Protein 6NXI (pdb70)

Nearest PDB structures (foldseek):
  6nxi-assembly1_A  TM=1.003E+00  e=2.264E-65  Vibrio cholerae
  4xgv-assembly1_A  TM=9.068E-01  e=1.022E-35  Escherichia coli K-12
  5mgy-assembly4_A  TM=9.484E-01  e=3.278E-33  Stutzerimonas stutzeri ATCC 14405 = CCUG 16156
  5mgy-assembly2_B  TM=9.483E-01  e=1.624E-32  Stutzerimonas stutzeri ATCC 14405 = CCUG 16156
  4xgw-assembly2_B  TM=8.759E-01  e=3.530E-34  Escherichia coli K-12

Radius of gyration: 19.8 Å; Cα contacts (8 Å, |Δi|>4): 669; chains: 1; bounding box: 39×64×52 Å

Foldseek 3Di:
DWDKDWDKDDADNFMKIKIFTDDPPFDDPVVLVVVLVVLRVLLCLQAPCQDCNRLQNVVLQAQDQDWRAGDPLNLVLVVLQLVLCVLLVNQRFQQLVLLLLALPNHNHDYDPDHDDPVVLVVSLVQGDNVQWDDDPRTIGGVGRNRHGHSSQFSQLVSQVVSVVVCVVRVTQAMWIADPRKIFGGAADRVRHADWDWDFAQWLVRDTDTDIWRPYGKIKEKDADLHPDDDDRDSQAGSVNSGPADAFWRMKMWIDNGSSNRSSLRSSLSSSYDPSSLVSCQVPLIFMWTWGQDPRTIDIDTHPNNVVGD

B-factor: mean 31.21, std 10.49, range [17.36, 90.11]

Structure (mmCIF, N/CA/C/O back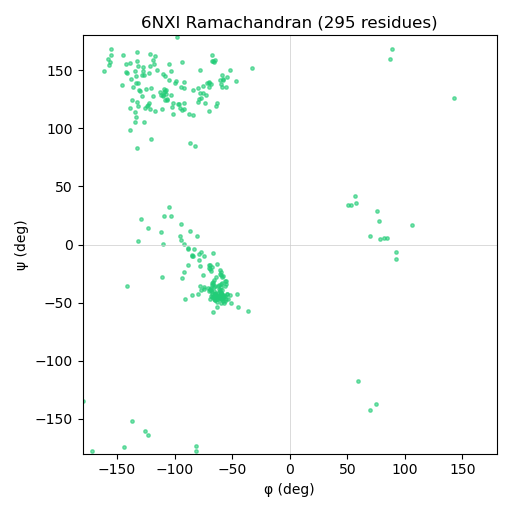bone):
data_6NXI
#
_entry.id   6NXI
#
_cell.length_a   39.121
_cell.length_b   70.957
_cell.length_c   106.813
_cell.angle_alpha   90.000
_cell.angle_beta   90.000
_cell.angle_gamma   90.000
#
_symmetry.space_group_name_H-M   'P 21 21 21'
#
loop_
_entity.id
_entity.type
_entity.pdbx_description
1 polymer 'FAD:protein FMN transferase'
2 non-polymer 'FLAVIN-ADENINE DINUCLEOTIDE'
3 non-polymer 'MAGNESIUM ION'
4 non-polymer 1,2-ETHANEDIOL
5 water water
#
loop_
_atom_site.group_PDB
_atom_site.id
_atom_site.type_symbol
_atom_site.label_atom_id
_atom_site.label_alt_id
_atom_site.label_comp_id
_atom_site.label_asym_id
_atom_site.label_entity_id
_atom_site.label_seq_id
_atom_site.pdbx_PDB_ins_code
_atom_site.Cartn_x
_atom_site.Cartn_y
_atom_site.Cartn_z
_atom_site.occupancy
_atom_site.B_iso_or_equiv
_atom_site.auth_seq_id
_atom_site.auth_comp_id
_atom_site.auth_asym_id
_atom_site.auth_atom_id
_atom_site.pdbx_PDB_model_num
ATOM 1 N N . PRO A 1 4 ? 4.830 -3.956 37.863 1.00 65.67 20 PRO A N 1
ATOM 2 C CA . PRO A 1 4 ? 4.600 -2.854 36.890 1.00 63.57 20 PRO A CA 1
ATOM 3 C C . PRO A 1 4 ? 4.062 -1.581 37.584 1.00 58.58 20 PRO A C 1
ATOM 4 O O . PRO A 1 4 ? 2.990 -1.636 38.155 1.00 57.43 20 PRO A O 1
ATOM 8 N N . ALA A 1 5 ? 4.806 -0.468 37.527 1.00 54.51 21 ALA A N 1
ATOM 9 C CA . ALA A 1 5 ? 4.600 0.738 38.383 1.00 48.12 21 ALA A CA 1
ATOM 10 C C . ALA A 1 5 ? 3.385 1.549 37.915 1.00 43.91 21 ALA A C 1
ATOM 11 O O . ALA A 1 5 ? 3.309 1.881 36.717 1.00 46.93 21 ALA A O 1
ATOM 13 N N . GLU A 1 6 ? 2.493 1.892 38.851 1.00 37.93 22 GLU A N 1
ATOM 14 C CA . GLU A 1 6 ? 1.203 2.567 38.578 1.00 36.63 22 GLU A CA 1
ATOM 15 C C . GLU A 1 6 ? 1.438 4.075 38.767 1.00 30.95 22 GLU A C 1
ATOM 16 O O . GLU A 1 6 ? 1.827 4.480 39.872 1.00 29.63 22 GLU A O 1
ATOM 22 N N . GLN A 1 7 ? 1.262 4.838 37.689 1.00 28.74 23 GLN A N 1
ATOM 23 C CA . GLN A 1 7 ? 1.303 6.319 37.734 1.00 27.95 23 GLN A CA 1
ATOM 24 C C . GLN A 1 7 ? -0.135 6.811 37.888 1.00 26.85 23 GLN A C 1
ATOM 25 O O . GLN A 1 7 ? -1.027 6.315 37.174 1.00 28.20 23 GLN A O 1
ATOM 31 N N . VAL A 1 8 ? -0.350 7.774 38.769 1.00 24.33 24 VAL A N 1
ATOM 32 C CA . VAL A 1 8 ? -1.608 8.538 38.917 1.00 25.05 24 VAL A CA 1
ATOM 33 C C . VAL A 1 8 ? -1.354 9.961 38.404 1.00 23.65 24 VAL A C 1
ATOM 34 O O . VAL A 1 8 ? -0.323 10.554 38.784 1.00 22.66 24 VAL A O 1
ATOM 38 N N . HIS A 1 9 ? -2.245 10.474 37.575 1.00 23.43 25 HIS A N 1
ATOM 39 C CA . HIS A 1 9 ? -2.262 11.852 37.062 1.00 23.26 25 HIS A CA 1
ATOM 40 C C . HIS A 1 9 ? -3.462 12.589 37.671 1.00 22.17 25 HIS A C 1
ATOM 41 O O . HIS A 1 9 ? -4.622 12.194 37.422 1.00 24.15 25 HIS A O 1
ATOM 48 N N . LEU A 1 10 ? -3.207 13.632 38.468 1.00 22.23 26 LEU A N 1
ATOM 49 C CA . LEU A 1 10 ? -4.253 14.536 38.950 1.00 21.72 26 LEU A CA 1
ATOM 50 C C . LEU A 1 10 ? -4.183 15.855 38.181 1.00 22.10 26 LEU A C 1
ATOM 51 O O . LEU A 1 10 ? -3.076 16.317 37.890 1.00 22.02 26 LEU A O 1
ATOM 56 N N . SER A 1 11 ? -5.324 16.430 37.871 1.00 21.52 27 SER A N 1
ATOM 57 C CA . SER A 1 11 ? -5.362 17.725 37.149 1.00 22.80 27 SER A CA 1
ATOM 58 C C . SER A 1 11 ? -6.497 18.550 37.720 1.00 22.70 27 SER A C 1
ATOM 59 O O . SER A 1 11 ? -7.523 17.983 38.155 1.00 22.83 27 SER A O 1
ATOM 62 N N . GLY A 1 12 ? -6.308 19.851 37.730 1.00 23.02 28 GLY A N 1
ATOM 63 C CA . GLY A 1 12 ? -7.383 20.772 38.069 1.00 23.59 28 GLY A CA 1
ATOM 64 C C . GLY A 1 12 ? -6.997 22.212 37.822 1.00 23.78 28 GLY A C 1
ATOM 65 O O . GLY A 1 12 ? -5.919 22.507 37.353 1.00 22.21 28 GLY A O 1
ATOM 66 N N . PRO A 1 13 ? -7.912 23.145 38.157 1.00 25.78 29 PRO A N 1
ATOM 67 C CA . PRO A 1 13 ? -7.723 24.556 37.884 1.00 25.52 29 PRO A CA 1
ATOM 68 C C . PRO A 1 13 ? -7.069 25.267 39.070 1.00 23.83 29 PRO A C 1
ATOM 69 O O . PRO A 1 13 ? -7.403 25.016 40.213 1.00 25.59 29 PRO A O 1
ATOM 73 N N . THR A 1 14 ? -6.159 26.170 38.750 1.00 22.91 30 THR A N 1
ATOM 74 C CA . THR A 1 14 ? -5.572 27.129 39.730 1.00 21.76 30 THR A CA 1
ATOM 75 C C . THR A 1 14 ? -4.928 28.289 38.975 1.00 21.93 30 THR A C 1
ATOM 76 O O . THR A 1 14 ? -4.326 28.062 37.935 1.00 21.60 30 THR A O 1
ATOM 80 N N . MET A 1 15 ? -4.949 29.458 39.611 1.00 23.42 31 MET A N 1
ATOM 81 C CA . MET A 1 15 ? -4.150 30.646 39.210 1.00 23.08 31 MET A CA 1
ATOM 82 C C . MET A 1 15 ? -4.372 30.997 37.736 1.00 23.92 31 MET A C 1
ATOM 83 O O . MET A 1 15 ? -3.389 31.431 37.086 1.00 24.37 31 MET A O 1
ATOM 88 N N . GLY A 1 16 ? -5.579 30.785 37.227 1.00 25.30 32 GLY A N 1
ATOM 89 C CA . GLY A 1 16 ? -5.899 31.194 35.843 1.00 27.05 32 GLY A CA 1
ATOM 90 C C . GLY A 1 16 ? -5.400 30.161 34.863 1.00 27.05 32 GLY A C 1
ATOM 91 O O . GLY A 1 16 ? -5.430 30.399 33.651 1.00 29.95 32 GLY A O 1
ATOM 92 N N . THR A 1 17 ? -4.879 29.050 35.379 1.00 25.05 33 THR A N 1
ATOM 93 C CA . THR A 1 17 ? -4.285 27.996 34.508 1.00 25.48 33 THR A CA 1
ATOM 94 C C . THR A 1 17 ? -4.754 26.632 35.042 1.00 23.42 33 THR A C 1
ATOM 95 O O . THR A 1 17 ? -5.780 26.566 35.742 1.00 25.21 33 THR A O 1
ATOM 99 N N . THR A 1 18 ? -3.932 25.620 34.812 1.00 23.42 34 THR A N 1
ATOM 100 C CA . THR A 1 18 ? -4.209 24.242 35.270 1.00 23.54 34 THR A CA 1
ATOM 101 C C . THR A 1 18 ? -2.934 23.687 35.883 1.00 22.26 34 THR A C 1
ATOM 102 O O . THR A 1 18 ? -1.780 24.084 35.545 1.00 22.23 34 THR A O 1
ATOM 106 N N . TYR A 1 19 ? -3.133 22.816 36.856 1.00 22.19 35 TYR A N 1
ATOM 107 C CA . TYR A 1 19 ? -2.041 21.998 37.401 1.00 21.73 35 TYR A CA 1
ATOM 108 C C . TYR A 1 19 ? -2.166 20.558 36.886 1.00 21.12 35 TYR A C 1
ATOM 109 O O . TYR A 1 19 ? -3.255 20.069 36.525 1.00 21.17 35 TYR A O 1
ATOM 118 N N . ASN A 1 20 ? -1.023 19.908 36.871 1.00 20.60 36 ASN A N 1
ATOM 119 C CA . ASN A 1 20 ? -0.871 18.492 36.491 1.00 20.83 36 ASN A CA 1
ATOM 120 C C . ASN A 1 20 ? 0.108 17.882 37.471 1.00 21.14 36 ASN A C 1
ATOM 121 O O . ASN A 1 20 ? 1.239 18.324 37.549 1.00 21.63 36 ASN A O 1
ATOM 126 N N . ILE A 1 21 ? -0.355 16.917 38.236 1.00 21.11 37 ILE A N 1
ATOM 127 C CA . ILE A 1 21 ? 0.505 16.236 39.217 1.00 22.68 37 ILE A CA 1
ATOM 128 C C . ILE A 1 21 ? 0.543 14.769 38.798 1.00 21.17 37 ILE A C 1
ATOM 129 O O . ILE A 1 21 ? -0.526 14.181 38.611 1.00 22.60 37 ILE A O 1
ATOM 134 N N . LYS A 1 22 ? 1.720 14.208 38.661 1.00 22.04 38 LYS A N 1
ATOM 135 C CA . LYS A 1 22 ? 1.903 12.767 38.391 1.00 21.94 38 LYS A CA 1
ATOM 136 C C . LYS A 1 22 ? 2.721 12.176 39.522 1.00 22.10 38 LYS A C 1
ATOM 137 O O . LYS A 1 22 ? 3.715 12.789 39.949 1.00 21.12 38 LYS A O 1
ATOM 143 N N . TYR A 1 23 ? 2.295 11.034 40.029 1.00 20.88 39 TYR A N 1
ATOM 144 C CA . TYR A 1 23 ? 3.084 10.385 41.097 1.00 21.45 39 TYR A CA 1
ATOM 145 C C . TYR A 1 23 ? 2.981 8.881 40.904 1.00 22.69 39 TYR A C 1
ATOM 146 O O . TYR A 1 23 ? 2.059 8.372 40.240 1.00 23.09 39 TYR A O 1
ATOM 155 N N . ILE A 1 24 ? 3.905 8.179 41.558 1.00 23.08 40 ILE A N 1
ATOM 156 C CA . ILE A 1 24 ? 3.970 6.708 41.463 1.00 24.18 40 ILE A CA 1
ATOM 157 C C . ILE A 1 24 ? 3.349 6.130 42.730 1.00 25.23 40 ILE A C 1
ATOM 158 O O . ILE A 1 24 ? 3.793 6.463 43.811 1.00 24.36 40 ILE A O 1
ATOM 163 N N . GLN A 1 25 ? 2.322 5.313 42.552 1.00 26.03 41 GLN A N 1
ATOM 164 C CA . GLN A 1 25 ? 1.617 4.634 43.668 1.00 28.36 41 GLN A CA 1
ATOM 165 C C . GLN A 1 25 ? 2.658 3.787 44.387 1.00 28.93 41 GLN A C 1
ATOM 166 O O . GLN A 1 25 ? 3.504 3.135 43.723 1.00 29.53 41 GLN A O 1
ATOM 172 N N . GLN A 1 26 ? 2.605 3.792 45.709 1.00 30.72 42 GLN A N 1
ATOM 173 C CA . GLN A 1 26 ? 3.471 2.963 46.583 1.00 34.66 42 GLN A CA 1
ATOM 174 C C . GLN A 1 26 ? 2.590 2.430 47.696 1.00 34.96 42 GLN A C 1
ATOM 175 O O . GLN A 1 26 ? 1.525 2.966 47.978 1.00 33.49 42 GLN A O 1
ATOM 181 N N . PRO A 1 27 ? 2.950 1.298 48.334 1.00 35.83 43 PRO A N 1
ATOM 182 C CA . PRO A 1 27 ? 2.128 0.809 49.428 1.00 36.34 43 PRO A CA 1
ATOM 183 C C . PRO A 1 27 ? 1.996 1.843 50.554 1.00 34.86 43 PRO A C 1
ATOM 184 O O . PRO A 1 27 ? 2.933 2.560 50.851 1.00 34.77 43 PRO A O 1
ATOM 188 N N . GLY A 1 28 ? 0.802 1.918 51.131 1.00 38.43 44 GLY A N 1
ATOM 189 C CA . GLY A 1 28 ? 0.552 2.651 52.391 1.00 38.32 44 GLY A CA 1
ATOM 190 C C . GLY A 1 28 ? 0.290 4.138 52.203 1.00 38.59 44 GLY A C 1
ATOM 191 O O . GLY A 1 28 ? 0.207 4.859 53.204 1.00 40.34 44 GLY A O 1
ATOM 192 N N . ILE A 1 29 ? 0.188 4.639 50.981 1.00 35.75 45 ILE A N 1
ATOM 193 C CA . ILE A 1 29 ? -0.099 6.094 50.809 1.00 34.72 45 ILE A CA 1
ATOM 194 C C . ILE A 1 29 ? -1.605 6.319 50.663 1.00 32.68 45 ILE A C 1
ATOM 195 O O . ILE A 1 29 ? -2.336 5.390 50.281 1.00 34.87 45 ILE A O 1
ATOM 200 N N . ALA A 1 30 ? -2.048 7.536 50.967 1.00 31.57 46 ALA A N 1
ATOM 201 C CA . ALA A 1 30 ? -3.432 7.990 50.773 1.00 31.05 46 ALA A CA 1
ATOM 202 C C . ALA A 1 30 ? -3.887 7.703 49.333 1.00 31.31 46 ALA A C 1
ATOM 203 O O . ALA A 1 30 ? -3.056 7.750 48.379 1.00 29.63 46 ALA A O 1
ATOM 205 N N . ASP A 1 31 ? -5.180 7.471 49.196 1.00 31.86 47 ASP A N 1
ATOM 206 C CA . ASP A 1 31 ? -5.873 7.357 47.895 1.00 33.54 47 ASP A CA 1
ATOM 207 C C . ASP A 1 31 ? -5.792 8.716 47.182 1.00 29.80 47 ASP A C 1
ATOM 208 O O . ASP A 1 31 ? -5.672 9.773 47.851 1.00 26.83 47 ASP A O 1
ATOM 213 N N . SER A 1 32 ? -5.957 8.697 45.867 1.00 28.00 48 SER A N 1
ATOM 214 C CA . SER A 1 32 ? -5.836 9.895 44.984 1.00 28.08 48 SER A CA 1
ATOM 215 C C . SER A 1 32 ? -6.878 10.953 45.366 1.00 27.92 48 SER A C 1
ATOM 216 O O . SER A 1 32 ? -6.559 12.163 45.321 1.00 26.65 48 SER A O 1
ATOM 219 N N . LYS A 1 33 ? -8.084 10.552 45.789 1.00 27.92 49 LYS A N 1
ATOM 220 C CA . LYS A 1 33 ? -9.119 11.543 46.145 1.00 28.36 49 LYS A CA 1
ATOM 221 C C . LYS A 1 33 ? -8.647 12.336 47.354 1.00 26.36 49 LYS A C 1
ATOM 222 O O . LYS A 1 33 ? -8.828 13.535 47.366 1.00 26.65 49 LYS A O 1
ATOM 228 N N . THR A 1 34 ? -8.157 11.659 48.378 1.00 25.75 50 THR A N 1
ATOM 229 C CA . THR A 1 34 ? -7.658 12.313 49.612 1.00 25.30 50 THR A CA 1
ATOM 230 C C . THR A 1 34 ? -6.570 13.327 49.226 1.00 24.91 50 THR A C 1
ATOM 231 O O . THR A 1 34 ? -6.588 14.465 49.698 1.00 24.81 50 THR A O 1
ATOM 235 N N . LEU A 1 35 ? -5.621 12.888 48.408 1.00 24.31 51 LEU A N 1
ATOM 236 C CA . LEU A 1 35 ? -4.494 13.761 48.008 1.00 22.31 51 LEU A CA 1
ATOM 237 C C . LEU A 1 35 ? -5.020 14.953 47.229 1.00 22.58 51 LEU A C 1
ATOM 238 O O . LEU A 1 35 ? -4.522 16.078 47.465 1.00 23.12 51 LEU A O 1
ATOM 243 N N . GLN A 1 36 ? -5.903 14.758 46.248 1.00 23.36 52 GLN A N 1
ATOM 244 C CA . GLN A 1 36 ? -6.339 15.894 45.410 1.00 22.72 52 GLN A CA 1
ATOM 245 C C . GLN A 1 36 ? -7.109 16.903 46.250 1.00 22.38 52 GLN A C 1
ATOM 246 O O . GLN A 1 36 ? -7.016 18.104 46.028 1.00 22.69 52 GLN A O 1
ATOM 252 N N . THR A 1 37 ? -7.865 16.393 47.212 1.00 23.49 53 THR A N 1
ATOM 253 C CA . THR A 1 37 ? -8.658 17.287 48.082 1.00 23.83 53 THR A CA 1
ATOM 254 C C . THR A 1 37 ? -7.717 18.241 48.830 1.00 22.88 53 THR A C 1
ATOM 255 O O . THR A 1 37 ? -8.007 19.452 48.906 1.00 24.63 53 THR A O 1
ATOM 259 N N . GLU A 1 38 ? -6.616 17.750 49.365 1.00 22.58 54 GLU A N 1
ATOM 260 C CA . GLU A 1 38 ? -5.689 18.618 50.122 1.00 22.96 54 GLU A CA 1
ATOM 261 C C . GLU A 1 38 ? -4.906 19.495 49.150 1.00 22.25 54 GLU A C 1
ATOM 262 O O . GLU A 1 38 ? -4.656 20.646 49.445 1.00 21.98 54 GLU A O 1
ATOM 268 N N . ILE A 1 39 ? -4.521 18.941 48.004 1.00 20.49 55 ILE A N 1
ATOM 269 C CA . ILE A 1 39 ? -3.794 19.753 47.000 1.00 21.33 55 ILE A CA 1
ATOM 270 C C . ILE A 1 39 ? -4.672 20.933 46.600 1.00 22.32 55 ILE A C 1
ATOM 271 O O . ILE A 1 39 ? -4.185 22.059 46.534 1.00 21.85 55 ILE A O 1
ATOM 276 N N . ASP A 1 40 ? -5.945 20.702 46.312 1.00 22.86 56 ASP A N 1
ATOM 277 C CA . ASP A 1 40 ? -6.868 21.809 45.966 1.00 23.16 56 ASP A CA 1
ATOM 278 C C . ASP A 1 40 ? -6.940 22.818 47.123 1.00 22.06 56 ASP A C 1
ATOM 279 O O . ASP A 1 40 ? -6.964 24.009 46.853 1.00 22.78 56 ASP A O 1
ATOM 284 N N . ARG A 1 41 ? -7.011 22.376 48.371 1.00 23.11 57 ARG A N 1
ATOM 285 C CA A ARG A 1 41 ? -7.088 23.310 49.531 0.60 24.06 57 ARG A CA 1
ATOM 286 C CA B ARG A 1 41 ? -7.082 23.310 49.528 0.40 22.26 57 ARG A CA 1
ATOM 287 C C . ARG A 1 41 ? -5.810 24.161 49.608 1.00 23.50 57 ARG A C 1
ATOM 288 O O . ARG A 1 41 ? -5.899 25.427 49.903 1.00 23.18 57 ARG A O 1
ATOM 303 N N . LEU A 1 42 ? -4.642 23.531 49.410 1.00 22.11 58 LEU A N 1
ATOM 304 C CA . LEU A 1 42 ? -3.342 24.237 49.534 1.00 21.37 58 LEU A CA 1
ATOM 305 C C . LEU A 1 42 ? -3.300 25.281 48.421 1.00 20.41 58 LEU A C 1
ATOM 306 O O . LEU A 1 42 ? -2.818 26.359 48.679 1.00 20.22 58 LEU A O 1
ATOM 311 N N . LEU A 1 43 ? -3.688 24.909 47.210 1.00 21.36 59 LEU A N 1
ATOM 312 C CA . LEU A 1 43 ? -3.573 25.872 46.086 1.00 20.57 59 LEU A CA 1
ATOM 313 C C . LEU A 1 43 ? -4.606 27.008 46.227 1.00 21.82 59 LEU A C 1
ATOM 314 O O . LEU A 1 43 ? -4.285 28.165 45.863 1.00 21.32 59 LEU A O 1
ATOM 319 N N . GLU A 1 44 ? -5.809 26.710 46.695 1.00 21.75 60 GLU A N 1
ATOM 320 C CA . GLU A 1 44 ? -6.819 27.750 46.996 1.00 22.80 60 GLU A CA 1
ATOM 321 C C . GLU A 1 44 ? -6.259 28.702 48.041 1.00 23.19 60 GLU A C 1
ATOM 322 O O . GLU A 1 44 ? -6.425 29.877 47.870 1.00 23.53 60 GLU A O 1
ATOM 328 N N . GLU A 1 45 ? -5.573 28.192 49.066 1.00 22.81 61 GLU A N 1
ATOM 329 C CA . GLU A 1 45 ? -4.898 29.074 50.052 1.00 22.71 61 GLU A CA 1
ATOM 330 C C . GLU A 1 45 ? -3.873 29.985 49.354 1.00 22.02 61 GLU A C 1
ATOM 331 O O . GLU A 1 45 ? -3.754 31.137 49.709 1.00 20.76 61 GLU A O 1
ATOM 337 N N . VAL A 1 46 ? -3.046 29.443 48.455 1.00 20.05 62 VAL A N 1
ATOM 338 C CA . VAL A 1 46 ? -2.045 30.307 47.777 1.00 20.15 62 VAL A CA 1
ATOM 339 C C . VAL A 1 46 ? -2.796 31.438 47.071 1.00 20.42 62 VAL A C 1
ATOM 340 O O . VAL A 1 46 ? -2.302 32.586 47.056 1.00 20.62 62 VAL A O 1
ATOM 344 N N . ASN A 1 47 ? -3.891 31.088 46.414 1.00 21.12 63 ASN A N 1
ATOM 345 C CA . ASN A 1 47 ? -4.697 32.095 45.668 1.00 20.82 63 ASN A CA 1
ATOM 346 C C . ASN A 1 47 ? -5.310 33.112 46.645 1.00 22.25 63 ASN A C 1
ATOM 347 O O . ASN A 1 47 ? -5.257 34.325 46.397 1.00 22.81 63 ASN A O 1
ATOM 352 N N . ASP A 1 48 ? -5.827 32.644 47.767 1.00 21.85 64 ASP A N 1
ATOM 353 C CA . ASP A 1 48 ? -6.411 33.550 48.791 1.00 22.87 64 ASP A CA 1
ATOM 354 C C . ASP A 1 48 ? -5.351 34.407 49.481 1.00 23.16 64 ASP A C 1
ATOM 355 O O . ASP A 1 48 ? -5.733 35.428 50.099 1.00 23.86 64 ASP A O 1
ATOM 360 N N . GLN A 1 49 ? -4.090 33.992 49.481 1.00 22.75 65 GLN A N 1
ATOM 361 C CA . GLN A 1 49 ? -2.987 34.799 50.032 1.00 22.28 65 GLN A CA 1
ATOM 362 C C . GLN A 1 49 ? -2.485 35.774 48.960 1.00 22.68 65 GLN A C 1
ATOM 363 O O . GLN A 1 49 ? -2.134 36.898 49.292 1.00 23.02 65 GLN A O 1
ATOM 369 N N . MET A 1 50 ? -2.329 35.308 47.721 1.00 23.27 66 MET A N 1
ATOM 370 C CA . MET A 1 50 ? -1.400 35.984 46.795 1.00 24.00 66 MET A CA 1
ATOM 371 C C . MET A 1 50 ? -1.981 36.278 45.405 1.00 23.79 66 MET A C 1
ATOM 372 O O . MET A 1 50 ? -1.185 36.801 44.578 1.00 23.87 66 MET A O 1
ATOM 377 N N . SER A 1 51 ? -3.255 35.987 45.135 1.00 22.70 67 SER A N 1
ATOM 378 C CA . SER A 1 51 ? -3.890 36.333 43.832 1.00 23.18 67 SER A CA 1
ATOM 379 C C . SER A 1 51 ? -4.164 37.839 43.729 1.00 23.92 67 SER A C 1
ATOM 380 O O . SER A 1 51 ? -4.940 38.351 44.528 1.00 25.11 67 SER A O 1
ATOM 383 N N . THR A 1 52 ? -3.621 38.512 42.720 1.00 23.07 68 THR A N 1
ATOM 384 C CA . THR A 1 52 ? -4.034 39.914 42.441 1.00 23.84 68 THR A CA 1
ATOM 385 C C . THR A 1 52 ? -5.474 40.003 41.946 1.00 23.75 68 THR A C 1
ATOM 386 O O . THR A 1 52 ? -6.005 41.147 41.964 1.00 24.96 68 THR A O 1
ATOM 390 N N . TYR A 1 53 ? -6.066 38.911 41.438 1.00 23.86 69 TYR A N 1
ATOM 391 C CA . TYR A 1 53 ? -7.388 38.879 40.756 1.00 24.72 69 TYR A CA 1
ATOM 392 C C . TYR A 1 53 ? -8.515 38.668 41.774 1.00 26.62 69 TYR A C 1
ATOM 393 O O . TYR A 1 53 ? -9.669 38.840 41.412 1.00 28.88 69 TYR A O 1
ATOM 402 N N . ARG A 1 54 ? -8.201 38.196 42.983 1.00 25.91 70 ARG A N 1
ATOM 403 C CA . ARG A 1 54 ? -9.179 38.086 44.093 1.00 26.97 70 ARG A CA 1
ATOM 404 C C . ARG A 1 54 ? -9.111 39.342 44.951 1.00 28.04 70 ARG A C 1
ATOM 405 O O . ARG A 1 54 ? -8.067 39.629 45.526 1.00 26.35 70 ARG A O 1
ATOM 413 N N . LYS A 1 55 ? -10.210 40.078 44.970 1.00 31.13 71 LYS A N 1
ATOM 414 C CA A LYS A 1 55 ? -10.306 41.421 45.594 0.60 33.71 71 LYS A CA 1
ATOM 415 C CA B LYS A 1 55 ? -10.289 41.424 45.591 0.40 32.54 71 LYS A CA 1
ATOM 416 C C . LYS A 1 55 ? -10.060 41.323 47.105 1.00 31.95 71 LYS A C 1
ATOM 417 O O . LYS A 1 55 ? -9.653 42.325 47.686 1.00 32.25 71 LYS A O 1
ATOM 428 N N . ASP A 1 56 ? -10.281 40.155 47.711 1.00 31.54 72 ASP A N 1
ATOM 429 C CA A ASP A 1 56 ? -10.156 39.988 49.184 0.60 32.51 72 ASP A CA 1
ATOM 430 C CA B ASP A 1 56 ? -10.159 39.976 49.186 0.40 31.39 72 ASP A CA 1
ATOM 431 C C . ASP A 1 56 ? -8.949 39.102 49.535 1.00 30.29 72 ASP A C 1
ATOM 432 O O . ASP A 1 56 ? -8.866 38.622 50.701 1.00 29.13 72 ASP A O 1
ATOM 441 N N . SER A 1 57 ? -8.034 38.855 48.590 1.00 27.71 73 SER A N 1
ATOM 442 C CA . SER A 1 57 ? -6.799 38.108 48.938 1.00 25.84 73 SER A CA 1
ATOM 443 C C . SER A 1 57 ? -5.958 38.979 49.876 1.00 26.18 73 SER A C 1
ATOM 444 O O . SER A 1 57 ? -6.167 40.197 49.906 1.00 25.75 73 SER A O 1
ATOM 447 N N . GLU A 1 58 ? -5.071 38.382 50.662 1.00 26.60 74 GLU A N 1
ATOM 448 C CA A GLU A 1 58 ? -4.156 39.153 51.549 0.60 26.72 74 GLU A CA 1
ATOM 449 C CA B GLU A 1 58 ? -4.165 39.152 51.561 0.40 26.42 74 GLU A CA 1
ATOM 450 C C . GLU A 1 58 ? -3.383 40.159 50.708 1.00 26.14 74 GLU A C 1
ATOM 451 O O . GLU A 1 58 ? -3.237 41.305 51.114 1.00 26.30 74 GLU A O 1
ATOM 462 N N . LEU A 1 59 ? -2.924 39.733 49.542 1.00 24.40 75 LEU A N 1
ATOM 463 C CA . LEU A 1 59 ? -2.111 40.648 48.722 1.00 23.48 75 LEU A CA 1
ATOM 464 C C . LEU A 1 59 ? -2.989 41.770 48.185 1.00 24.92 75 LEU A C 1
ATOM 465 O O . LEU A 1 59 ? -2.497 42.907 48.139 1.00 25.29 75 LEU A O 1
ATOM 470 N N . SER A 1 60 ? -4.226 41.492 47.786 1.00 23.78 76 SER A N 1
ATOM 471 C CA . SER A 1 60 ? -5.078 42.586 47.230 1.00 24.32 76 SER A CA 1
ATOM 472 C C . SER A 1 60 ? -5.433 43.531 48.371 1.00 25.74 76 SER A C 1
ATOM 473 O O . SER A 1 60 ? -5.416 44.741 48.167 1.00 26.86 76 SER A O 1
ATOM 476 N N . ARG A 1 61 ? -5.691 42.982 49.552 1.00 27.68 77 ARG A N 1
ATOM 477 C CA . ARG A 1 61 ? -5.974 43.877 50.706 1.00 29.22 77 ARG A CA 1
ATOM 478 C C . ARG A 1 61 ? -4.745 44.749 50.988 1.00 29.95 77 ARG A C 1
ATOM 479 O O . ARG A 1 61 ? -4.955 45.941 51.377 1.00 29.21 77 ARG A O 1
ATOM 487 N N . PHE A 1 62 ? -3.519 44.254 50.825 1.00 27.00 78 PHE A N 1
ATOM 488 C CA . PHE A 1 62 ? -2.309 45.103 50.962 1.00 27.71 78 PHE A CA 1
ATOM 489 C C . PHE A 1 62 ? -2.303 46.176 49.866 1.00 27.97 78 PHE A C 1
ATOM 490 O O . PHE A 1 62 ? -1.958 47.326 50.145 1.00 29.45 78 PHE A O 1
ATOM 498 N N . ASN A 1 63 ? -2.612 45.787 48.634 1.00 25.74 79 ASN A N 1
ATOM 499 C CA . ASN A 1 63 ? -2.668 46.749 47.503 1.00 26.46 79 ASN A CA 1
ATOM 500 C C . ASN A 1 63 ? -3.723 47.808 47.823 1.00 28.84 79 ASN A C 1
ATOM 501 O O . ASN A 1 63 ? -3.484 48.974 47.432 1.00 29.61 79 ASN A O 1
ATOM 506 N N . GLN A 1 64 ? -4.829 47.444 48.474 1.00 30.18 80 GLN A N 1
ATOM 507 C CA . GLN A 1 64 ? -5.927 48.398 48.819 1.00 31.82 80 GLN A CA 1
ATOM 508 C C . GLN A 1 64 ? -5.555 49.254 50.029 1.00 34.29 80 GLN A C 1
ATOM 509 O O . GLN A 1 64 ? -6.163 50.340 50.190 1.00 34.67 80 GLN A O 1
ATOM 515 N N . HIS A 1 65 ? -4.571 48.834 50.813 1.00 34.93 81 HIS A N 1
ATOM 516 C CA . HIS A 1 65 ? -4.112 49.544 52.044 1.00 36.40 81 HIS A CA 1
ATOM 517 C C . HIS A 1 65 ? -3.398 50.855 51.658 1.00 38.01 81 HIS A C 1
ATOM 518 O O . HIS A 1 65 ? -2.585 50.822 50.744 1.00 35.66 81 HIS A O 1
ATOM 525 N N . THR A 1 66 ? -3.656 51.994 52.328 1.00 38.79 82 THR A N 1
ATOM 526 C CA . THR A 1 66 ? -3.099 53.313 51.885 1.00 40.98 82 THR A CA 1
ATOM 527 C C . THR A 1 66 ? -2.036 53.869 52.853 1.00 43.28 82 THR A C 1
ATOM 528 O O . THR A 1 66 ? -1.066 54.491 52.350 1.00 43.64 82 THR A O 1
ATOM 532 N N . SER A 1 67 ? -2.123 53.523 54.156 1.00 43.87 83 SER A N 1
ATOM 533 C CA A SER A 1 67 ? -1.177 53.895 55.244 0.60 44.69 83 SER A CA 1
ATOM 534 C CA B SER A 1 67 ? -1.166 53.970 55.199 0.40 44.70 83 SER A CA 1
ATOM 535 C C . SER A 1 67 ? 0.246 53.399 54.973 1.00 43.49 83 SER A C 1
ATOM 536 O O . SER A 1 67 ? 0.392 52.281 54.357 1.00 44.00 83 SER A O 1
ATOM 541 N N . SER A 1 68 ? 1.218 54.173 55.478 1.00 44.02 84 SER A N 1
ATOM 542 C CA A SER A 1 68 ? 2.618 53.808 55.815 0.60 45.21 84 SER A CA 1
ATOM 543 C CA B SER A 1 68 ? 2.609 53.729 55.733 0.40 43.37 84 SER A CA 1
ATOM 544 C C . SER A 1 68 ? 2.628 52.704 56.880 1.00 43.64 84 SER A C 1
ATOM 545 O O . SER A 1 68 ? 3.688 52.128 57.094 1.00 45.18 84 SER A O 1
ATOM 550 N N . GLU A 1 69 ? 1.497 52.491 57.583 1.00 44.60 85 GLU A N 1
ATOM 551 C CA . GLU A 1 69 ? 1.436 51.603 58.784 1.00 44.73 85 GLU A CA 1
ATOM 552 C C . GLU A 1 69 ? 1.588 50.146 58.381 1.00 42.74 85 GLU A C 1
ATOM 553 O O . GLU A 1 69 ? 1.075 49.700 57.343 1.00 39.00 85 GLU A O 1
ATOM 559 N N . PRO A 1 70 ? 2.346 49.351 59.177 1.00 41.51 86 PRO A N 1
ATOM 560 C CA . PRO A 1 70 ? 2.637 47.964 58.793 1.00 39.36 86 PRO A CA 1
ATOM 561 C C . PRO A 1 70 ? 1.348 47.142 58.653 1.00 37.89 86 PRO A C 1
ATOM 562 O O . PRO A 1 70 ? 0.369 47.364 59.354 1.00 37.97 86 PRO A O 1
ATOM 566 N N . PHE A 1 71 ? 1.336 46.269 57.642 1.00 33.89 87 PHE A N 1
ATOM 567 C CA . PHE A 1 71 ? 0.172 45.431 57.307 1.00 33.39 87 PHE A CA 1
ATOM 568 C C . PHE A 1 71 ? 0.574 43.959 57.488 1.00 32.72 87 PHE A C 1
ATOM 569 O O . PHE A 1 71 ? 1.454 43.421 56.768 1.00 31.16 87 PHE A O 1
ATOM 577 N N . ALA A 1 72 ? -0.048 43.282 58.449 1.00 32.89 88 ALA A N 1
ATOM 578 C CA . ALA A 1 72 ? 0.327 41.901 58.786 1.00 32.18 88 ALA A CA 1
ATOM 579 C C . ALA A 1 72 ? -0.132 40.954 57.676 1.00 31.33 88 ALA A C 1
ATOM 580 O O . ALA A 1 72 ? -1.225 41.134 57.112 1.00 32.04 88 ALA A O 1
ATOM 582 N N . VAL A 1 73 ? 0.739 40.006 57.358 1.00 30.45 89 VAL A N 1
ATOM 583 C CA . VAL A 1 73 ? 0.492 38.961 56.342 1.00 29.11 89 VAL A CA 1
ATOM 584 C C . VAL A 1 73 ? 0.878 37.594 56.911 1.00 29.89 89 VAL A C 1
ATOM 585 O O . VAL A 1 73 ? 1.575 37.465 57.960 1.00 29.89 89 VAL A O 1
ATOM 589 N N . SER A 1 74 ? 0.428 36.573 56.199 1.00 29.90 90 SER A N 1
ATOM 590 C CA . SER A 1 74 ? 0.693 35.166 56.533 1.00 28.28 90 SER A CA 1
ATOM 591 C C . SER A 1 74 ? 2.185 34.864 56.381 1.00 26.75 90 SER A C 1
ATOM 592 O O . SER A 1 74 ? 2.891 35.552 55.597 1.00 24.32 90 SER A O 1
ATOM 595 N N . THR A 1 75 ? 2.639 33.824 57.076 1.00 26.11 91 THR A N 1
ATOM 596 C CA . THR A 1 75 ? 4.008 33.297 56.920 1.00 27.38 91 THR A CA 1
ATOM 597 C C . THR A 1 75 ? 4.284 33.042 55.444 1.00 25.45 91 THR A C 1
ATOM 598 O O . THR A 1 75 ? 5.394 33.383 54.968 1.00 27.38 91 THR A O 1
ATOM 602 N N . GLN A 1 76 ? 3.335 32.453 54.717 1.00 24.98 92 GLN A N 1
ATOM 603 C CA . GLN A 1 76 ? 3.598 32.077 53.293 1.00 23.29 92 GLN A CA 1
ATOM 604 C C . GLN A 1 76 ? 3.796 33.335 52.446 1.00 22.64 92 GLN A C 1
ATOM 605 O O . GLN A 1 76 ? 4.771 33.446 51.704 1.00 23.19 92 GLN A O 1
ATOM 611 N N . THR A 1 77 ? 2.930 34.322 52.588 1.00 22.88 93 THR A N 1
ATOM 612 C CA . THR A 1 77 ? 3.080 35.578 51.808 1.00 23.05 93 THR A CA 1
ATOM 613 C C . THR A 1 77 ? 4.421 36.216 52.180 1.00 23.65 93 THR A C 1
ATOM 614 O O . THR A 1 77 ? 5.113 36.766 51.296 1.00 23.55 93 THR A O 1
ATOM 618 N N . LEU A 1 78 ? 4.732 36.287 53.488 1.00 23.59 94 LEU A N 1
ATOM 619 C CA . LEU A 1 78 ? 6.012 36.876 53.926 1.00 25.73 94 LEU A CA 1
ATOM 620 C C . LEU A 1 78 ? 7.179 36.157 53.225 1.00 23.47 94 LEU A C 1
ATOM 621 O O . LEU A 1 78 ? 8.047 36.848 52.700 1.00 24.45 94 LEU A O 1
ATOM 626 N N . THR A 1 79 ? 7.182 34.821 53.193 1.00 24.71 95 THR A N 1
ATOM 627 C CA . THR A 1 79 ? 8.267 34.024 52.591 1.00 23.93 95 THR A CA 1
ATOM 628 C C . THR A 1 79 ? 8.403 34.429 51.118 1.00 23.41 95 THR A C 1
ATOM 629 O O . THR A 1 79 ? 9.542 34.602 50.657 1.00 23.63 95 THR A O 1
ATOM 633 N N . VAL A 1 80 ? 7.284 34.539 50.396 1.00 22.65 96 VAL A N 1
ATOM 634 C CA . VAL A 1 80 ? 7.326 34.843 48.945 1.00 22.35 96 VAL A CA 1
ATOM 635 C C . VAL A 1 80 ? 7.771 36.279 48.710 1.00 21.39 96 VAL A C 1
ATOM 636 O O . VAL A 1 80 ? 8.642 36.522 47.875 1.00 21.72 96 VAL A O 1
ATOM 640 N N . VAL A 1 81 ? 7.308 37.219 49.526 1.00 22.65 97 VAL A N 1
ATOM 641 C CA . VAL A 1 81 ? 7.748 38.626 49.327 1.00 22.69 97 VAL A CA 1
ATOM 642 C C . VAL A 1 81 ? 9.236 38.769 49.673 1.00 22.38 97 VAL A C 1
ATOM 643 O O . VAL A 1 81 ? 9.965 39.454 48.956 1.00 23.23 97 VAL A O 1
ATOM 647 N N . LYS A 1 82 ? 9.708 38.094 50.718 1.00 23.19 98 LYS A N 1
ATOM 648 C CA . LYS A 1 82 ? 11.139 38.147 51.076 1.00 25.71 98 LYS A CA 1
ATOM 649 C C . LYS A 1 82 ? 12.002 37.630 49.918 1.00 22.95 98 LYS A C 1
ATOM 650 O O . LYS A 1 82 ? 13.050 38.247 49.637 1.00 23.79 98 LYS A O 1
ATOM 656 N N . GLU A 1 83 ? 11.556 36.554 49.298 1.00 22.13 99 GLU A N 1
ATOM 657 C CA . GLU A 1 83 ? 12.286 35.931 48.169 1.00 22.25 99 GLU A CA 1
ATOM 658 C C . GLU A 1 83 ? 12.225 36.920 47.005 1.00 21.21 99 GLU A C 1
ATOM 659 O O . GLU A 1 83 ? 13.231 37.141 46.377 1.00 22.57 99 GLU A O 1
ATOM 665 N N . ALA A 1 84 ? 11.107 37.563 46.783 1.00 22.64 100 ALA A N 1
ATOM 666 C CA . ALA A 1 84 ? 10.998 38.550 45.692 1.00 21.29 100 ALA A CA 1
ATOM 667 C C . ALA A 1 84 ? 12.012 39.698 45.874 1.00 22.28 100 ALA A C 1
ATOM 668 O O . ALA A 1 84 ? 12.603 40.221 44.856 1.00 22.36 100 ALA A O 1
ATOM 670 N N . ILE A 1 85 ? 12.130 40.171 47.107 1.00 23.77 101 ILE A N 1
ATOM 671 C CA . ILE A 1 85 ? 13.096 41.248 47.435 1.00 24.59 101 ILE A CA 1
ATOM 672 C C . ILE A 1 85 ? 14.524 40.738 47.251 1.00 23.77 101 ILE A C 1
ATOM 673 O O . ILE A 1 85 ? 15.323 41.467 46.641 1.00 25.45 101 ILE A O 1
ATOM 678 N N . ARG A 1 86 ? 14.821 39.523 47.725 1.00 24.47 102 ARG A N 1
ATOM 679 C CA . ARG A 1 86 ? 16.177 38.965 47.581 1.00 25.02 102 ARG A CA 1
ATOM 680 C C . ARG A 1 86 ? 16.529 38.874 46.099 1.00 24.99 102 ARG A C 1
ATOM 681 O O . ARG A 1 86 ? 17.676 39.221 45.720 1.00 26.91 102 ARG A O 1
ATOM 689 N N . LEU A 1 87 ? 15.580 38.410 45.279 1.00 25.48 103 LEU A N 1
ATOM 690 C CA . LEU A 1 87 ? 15.876 38.200 43.856 1.00 23.66 103 LEU A CA 1
ATOM 691 C C . LEU A 1 87 ? 15.914 39.540 43.128 1.00 22.99 103 LEU A C 1
ATOM 692 O O . LEU A 1 87 ? 16.624 39.664 42.122 1.00 22.98 103 LEU A O 1
ATOM 697 N N . ASN A 1 88 ? 15.207 40.526 43.636 1.00 24.23 104 ASN A N 1
ATOM 698 C CA . ASN A 1 88 ? 15.369 41.903 43.129 1.00 25.14 104 ASN A CA 1
ATOM 699 C C . ASN A 1 88 ? 16.852 42.308 43.272 1.00 25.28 104 ASN A C 1
ATOM 700 O O . ASN A 1 88 ? 17.420 42.814 42.295 1.00 24.85 104 ASN A O 1
ATOM 705 N N . GLY A 1 89 ? 17.477 42.131 44.444 1.00 27.12 105 GLY A N 1
ATOM 706 C CA . GLY A 1 89 ? 18.903 42.482 44.598 1.00 28.02 105 GLY A CA 1
ATOM 707 C C . GLY A 1 89 ? 19.778 41.686 43.644 1.00 28.56 105 GLY A C 1
ATOM 708 O O . GLY A 1 89 ? 20.629 42.268 42.980 1.00 28.74 105 GLY A O 1
ATOM 709 N N . LEU A 1 90 ? 19.536 40.372 43.547 1.00 28.15 106 LEU A N 1
ATOM 710 C CA . LEU A 1 90 ? 20.425 39.479 42.787 1.00 29.43 106 LEU A CA 1
ATOM 711 C C . LEU A 1 90 ? 20.331 39.848 41.308 1.00 28.12 106 LEU A C 1
ATOM 712 O O . LEU A 1 90 ? 21.348 39.789 40.661 1.00 28.75 106 LEU A O 1
ATOM 717 N N . THR A 1 91 ? 19.156 40.271 40.824 1.00 27.30 107 THR A N 1
ATOM 718 C CA . THR A 1 91 ? 18.950 40.595 39.408 1.00 27.15 107 THR A CA 1
ATOM 719 C C . THR A 1 91 ? 19.154 42.081 39.142 1.00 28.30 107 THR A C 1
ATOM 720 O O . THR A 1 91 ? 18.717 42.535 38.080 1.00 27.19 107 THR A O 1
ATOM 724 N N . GLU A 1 92 ? 19.813 42.829 40.044 1.00 28.83 108 GLU A N 1
ATOM 725 C CA . GLU A 1 92 ? 20.164 44.255 39.795 1.00 31.89 108 GLU A CA 1
ATOM 726 C C . GLU A 1 92 ? 18.870 45.043 39.499 1.00 29.85 108 GLU A C 1
ATOM 727 O O . GLU A 1 92 ? 18.921 45.941 38.641 1.00 29.75 108 GLU A O 1
ATOM 733 N N . GLY A 1 93 ? 17.738 44.712 40.144 1.00 27.50 109 GLY A N 1
ATOM 734 C CA . GLY A 1 93 ? 16.474 45.479 40.014 1.00 27.27 109 GLY A CA 1
ATOM 735 C C . GLY A 1 93 ? 15.532 44.967 38.929 1.00 25.66 109 GLY A C 1
ATOM 736 O O . GLY A 1 93 ? 14.413 45.527 38.794 1.00 26.43 109 GLY A O 1
ATOM 737 N N . ALA A 1 94 ? 15.972 43.999 38.141 1.00 24.74 110 ALA A N 1
ATOM 738 C CA . ALA A 1 94 ? 15.201 43.485 36.982 1.00 22.85 110 ALA A CA 1
ATOM 739 C C . ALA A 1 94 ? 13.884 42.834 37.450 1.00 23.34 110 ALA A C 1
ATOM 740 O O . ALA A 1 94 ? 12.850 43.060 36.835 1.00 23.15 110 ALA A O 1
ATOM 742 N N . LEU A 1 95 ? 13.942 41.949 38.442 1.00 22.23 111 LEU A N 1
ATOM 743 C CA . LEU A 1 95 ? 12.721 41.363 39.011 1.00 21.27 111 LEU A CA 1
ATOM 744 C C . LEU A 1 95 ? 12.188 42.316 40.054 1.00 21.45 111 LEU A C 1
ATOM 745 O O . LEU A 1 95 ? 12.865 42.535 41.079 1.00 22.52 111 LEU A O 1
ATOM 750 N N . ASP A 1 96 ? 11.046 42.926 39.789 1.00 21.18 112 ASP A N 1
ATOM 751 C CA . ASP A 1 96 ? 10.500 43.959 40.703 1.00 22.74 112 ASP A CA 1
ATOM 752 C C . ASP A 1 96 ? 9.004 43.732 40.809 1.00 23.01 112 ASP A C 1
ATOM 753 O O . ASP A 1 96 ? 8.290 44.164 39.972 1.00 22.18 112 ASP A O 1
ATOM 758 N N . VAL A 1 97 ? 8.555 43.068 41.860 1.00 22.15 113 VAL A N 1
ATOM 759 C CA . VAL A 1 97 ? 7.116 42.750 42.053 1.00 21.84 113 VAL A CA 1
ATOM 760 C C . VAL A 1 97 ? 6.288 44.026 42.280 1.00 22.85 113 VAL A C 1
ATOM 761 O O . VAL A 1 97 ? 5.058 43.909 42.269 1.00 23.51 113 VAL A O 1
ATOM 765 N N . THR A 1 98 ? 6.889 45.217 42.425 1.00 23.53 114 THR A N 1
ATOM 766 C CA . THR A 1 98 ? 6.070 46.463 42.537 1.00 24.53 114 THR A CA 1
ATOM 767 C C . THR A 1 98 ? 5.752 47.007 41.140 1.00 23.90 114 THR A C 1
ATOM 768 O O . THR A 1 98 ? 5.164 48.083 41.062 1.00 24.09 114 THR A O 1
ATOM 772 N N . VAL A 1 99 ? 5.993 46.252 40.056 1.00 24.31 115 VAL A N 1
ATOM 773 C CA . VAL A 1 99 ? 5.612 46.726 38.696 1.00 23.59 115 VAL A CA 1
ATOM 774 C C . VAL A 1 99 ? 4.111 46.486 38.433 1.00 22.88 115 VAL A C 1
ATOM 775 O O . VAL A 1 99 ? 3.639 46.719 37.281 1.00 21.70 115 VAL A O 1
ATOM 779 N N . GLY A 1 100 ? 3.343 46.056 39.419 1.00 22.35 116 GLY A N 1
ATOM 780 C CA . GLY A 1 100 ? 1.890 45.899 39.305 1.00 22.21 116 GLY A CA 1
ATOM 781 C C . GLY A 1 100 ? 1.210 46.970 38.450 1.00 22.14 116 GLY A C 1
ATOM 782 O O . GLY A 1 100 ? 0.468 46.631 37.527 1.00 22.25 116 GLY A O 1
ATOM 783 N N .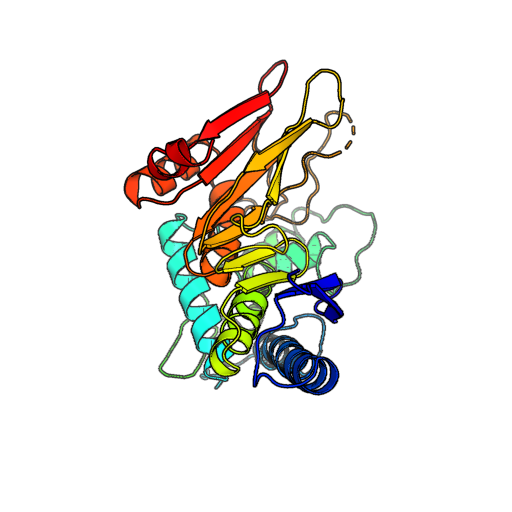 PRO A 1 101 ? 1.340 48.268 38.768 1.00 21.92 117 PRO A N 1
ATOM 784 C CA . PRO A 1 101 ? 0.655 49.322 38.013 1.00 22.86 117 PRO A CA 1
ATOM 785 C C . PRO A 1 101 ? 0.979 49.270 36.520 1.00 23.22 117 PRO A C 1
ATOM 786 O O . PRO A 1 101 ? 0.079 49.617 35.747 1.00 21.97 117 PRO A O 1
ATOM 790 N N . LEU A 1 102 ? 2.205 48.875 36.153 1.00 22.22 118 LEU A N 1
ATOM 791 C CA . LEU A 1 102 ? 2.652 48.814 34.733 1.00 21.89 118 LEU A CA 1
ATOM 792 C C . LEU A 1 102 ? 2.122 47.549 34.075 1.00 21.92 118 LEU A C 1
ATOM 793 O O . LEU A 1 102 ? 1.612 47.612 32.956 1.00 20.83 118 LEU A O 1
ATOM 798 N N . VAL A 1 103 ? 2.170 46.428 34.775 1.00 21.72 119 VAL A N 1
ATOM 799 C CA . VAL A 1 103 ? 1.568 45.174 34.237 1.00 21.06 119 VAL A CA 1
ATOM 800 C C . VAL A 1 103 ? 0.088 45.446 33.915 1.00 20.51 119 VAL A C 1
ATOM 801 O O . VAL A 1 103 ? -0.432 45.062 32.868 1.00 21.03 119 VAL A O 1
ATOM 805 N N . ASN A 1 104 ? -0.594 46.125 34.829 1.00 21.12 120 ASN A N 1
ATOM 806 C CA . ASN A 1 104 ? -2.026 46.419 34.698 1.00 21.06 120 ASN A CA 1
ATOM 807 C C . ASN A 1 104 ? -2.212 47.400 33.539 1.00 20.51 120 ASN A C 1
ATOM 808 O O . ASN A 1 104 ? -3.084 47.143 32.703 1.00 21.01 120 ASN A O 1
ATOM 813 N N . LEU A 1 105 ? -1.390 48.445 33.453 1.00 20.93 121 LEU A N 1
ATOM 814 C CA . LEU A 1 105 ? -1.490 49.439 32.343 1.00 21.15 121 LEU A CA 1
ATOM 815 C C . LEU A 1 105 ? -1.440 48.741 30.979 1.00 21.44 121 LEU A C 1
ATOM 816 O O . LEU A 1 105 ? -2.197 49.132 30.062 1.00 21.34 121 LEU A O 1
ATOM 821 N N . TRP A 1 106 ? -0.500 47.827 30.813 1.00 21.39 122 TRP A N 1
ATOM 822 C CA . TRP A 1 106 ? -0.238 47.208 29.498 1.00 21.91 122 TRP A CA 1
ATOM 823 C C . TRP A 1 106 ? -1.252 46.119 29.154 1.00 23.36 122 TRP A C 1
ATOM 824 O O . TRP A 1 106 ? -1.154 45.578 28.065 1.00 23.29 122 TRP A O 1
ATOM 835 N N . GLY A 1 107 ? -2.122 45.725 30.090 1.00 22.11 123 GLY A N 1
ATOM 836 C CA . GLY A 1 107 ? -3.247 44.820 29.806 1.00 22.17 123 GLY A CA 1
ATOM 837 C C . GLY A 1 107 ? -3.047 43.422 30.336 1.00 23.15 123 GLY A C 1
ATOM 838 O O . GLY A 1 107 ? -3.784 42.521 29.853 1.00 24.87 123 GLY A O 1
ATOM 839 N N . PHE A 1 108 ? -2.113 43.197 31.251 1.00 22.29 124 PHE A N 1
ATOM 840 C CA . PHE A 1 108 ? -1.721 41.837 31.684 1.00 22.01 124 PHE A CA 1
ATOM 841 C C . PHE A 1 108 ? -2.137 41.546 33.116 1.00 22.96 124 PHE A C 1
ATOM 842 O O . PHE A 1 108 ? -1.611 40.547 33.689 1.00 23.42 124 PHE A O 1
ATOM 850 N N . GLY A 1 109 ? -2.950 42.414 33.696 1.00 22.81 125 GLY A N 1
ATOM 851 C CA . GLY A 1 109 ? -3.406 42.214 35.088 1.00 23.03 125 GLY A CA 1
ATOM 852 C C . GLY A 1 109 ? -4.923 42.265 35.117 1.00 22.83 125 GLY A C 1
ATOM 853 O O . GLY A 1 109 ? -5.632 42.092 34.113 1.00 22.78 125 GLY A O 1
ATOM 854 N N . PRO A 1 110 ? -5.497 42.503 36.305 1.00 23.58 126 PRO A N 1
ATOM 855 C CA . PRO A 1 110 ? -6.942 42.512 36.444 1.00 24.65 126 PRO A CA 1
ATOM 856 C C . PRO A 1 110 ? -7.641 43.736 35.881 1.00 25.31 126 PRO A C 1
ATOM 857 O O . PRO A 1 110 ? -8.868 43.719 35.709 1.00 27.64 126 PRO A O 1
ATOM 861 N N . GLU A 1 111 ? -6.865 44.757 35.512 1.00 24.45 127 GLU A N 1
ATOM 862 C CA . GLU A 1 111 ? -7.448 46.026 35.052 1.00 25.13 127 GLU A CA 1
ATOM 863 C C . GLU A 1 111 ? -7.895 45.905 33.587 1.00 25.03 127 GLU A C 1
ATOM 864 O O . GLU A 1 111 ? -7.119 45.429 32.772 1.00 23.71 127 GLU A O 1
ATOM 870 N N . ALA A 1 112 ? -9.086 46.387 33.268 1.00 25.57 128 ALA A N 1
ATOM 871 C CA . ALA A 1 112 ? -9.636 46.425 31.899 1.00 24.90 128 ALA A CA 1
ATOM 872 C C . ALA A 1 112 ? -8.892 47.516 31.129 1.00 23.84 128 ALA A C 1
ATOM 873 O O . ALA A 1 112 ? -8.757 48.627 31.638 1.00 23.64 128 ALA A O 1
ATOM 875 N N . ARG A 1 113 ? -8.363 47.185 29.958 1.00 22.55 129 ARG A N 1
ATOM 876 C CA . ARG A 1 113 ? -7.641 48.202 29.155 1.00 23.09 129 ARG A CA 1
ATOM 877 C C . ARG A 1 113 ? -8.208 48.243 27.742 1.00 23.13 129 ARG A C 1
ATOM 878 O O . ARG A 1 113 ? -8.720 47.259 27.202 1.00 23.84 129 ARG A O 1
ATOM 886 N N . PRO A 1 114 ? -8.120 49.397 27.059 1.00 23.64 130 PRO A N 1
ATOM 887 C CA . PRO A 1 114 ? -8.466 49.463 25.653 1.00 23.64 130 PRO A CA 1
ATOM 888 C C . PRO A 1 114 ? -7.333 48.982 24.740 1.00 23.75 130 PRO A C 1
ATOM 889 O O . PRO A 1 114 ? -6.285 48.600 25.242 1.00 23.73 130 PRO A O 1
ATOM 893 N N . ASP A 1 115 ? -7.561 49.069 23.422 1.00 23.74 131 ASP A N 1
ATOM 894 C CA . ASP A 1 115 ? -6.523 48.724 22.411 1.00 25.04 131 ASP A CA 1
ATOM 895 C C . ASP A 1 115 ? -5.612 49.927 22.150 1.00 25.51 131 ASP A C 1
ATOM 896 O O . ASP A 1 115 ? -4.545 49.770 21.514 1.00 26.17 131 ASP A O 1
ATOM 901 N N . VAL A 1 116 ? -5.947 51.107 22.671 1.00 25.16 132 VAL A N 1
ATOM 902 C CA . VAL A 1 116 ? -5.117 52.324 22.469 1.00 25.89 132 VAL A CA 1
ATOM 903 C C . VAL A 1 116 ? -3.877 52.229 23.351 1.00 24.70 132 VAL A C 1
ATOM 904 O O . VAL A 1 116 ? -3.945 51.743 24.527 1.00 23.90 132 VAL A O 1
ATOM 908 N N . VAL A 1 117 ? -2.736 52.589 22.786 1.00 23.98 133 VAL A N 1
ATOM 909 C CA . VAL A 1 117 ? -1.441 52.533 23.504 1.00 23.92 133 VAL A CA 1
ATOM 910 C C . VAL A 1 117 ? -1.476 53.592 24.602 1.00 23.90 133 VAL A C 1
ATOM 911 O O . VAL A 1 117 ? -1.890 54.721 24.373 1.00 23.95 133 VAL A O 1
ATOM 915 N N . PRO A 1 118 ? -0.994 53.299 25.811 1.00 27.07 134 PRO A N 1
ATOM 916 C CA . PRO A 1 118 ? -0.910 54.347 26.830 1.00 28.39 134 PRO A CA 1
ATOM 917 C C . PRO A 1 118 ? -0.049 55.526 26.368 1.00 28.97 134 PRO A C 1
ATOM 918 O O . PRO A 1 118 ? 0.924 55.308 25.705 1.00 30.16 134 PRO A O 1
ATOM 922 N N . THR A 1 119 ? -0.445 56.737 26.716 1.00 30.65 135 THR A N 1
ATOM 923 C CA . THR A 1 119 ? 0.335 57.966 26.493 1.00 32.66 135 THR A CA 1
ATOM 924 C C . THR A 1 119 ? 1.586 57.913 27.367 1.00 31.52 135 THR A C 1
ATOM 925 O O . THR A 1 119 ? 1.600 57.204 28.403 1.00 28.02 135 THR A O 1
ATOM 929 N N . ASP A 1 120 ? 2.598 58.677 26.972 1.00 32.38 136 ASP A N 1
ATOM 930 C CA . ASP A 1 120 ? 3.829 58.840 27.782 1.00 32.91 136 ASP A CA 1
ATOM 931 C C . ASP A 1 120 ? 3.419 59.422 29.141 1.00 32.60 136 ASP A C 1
ATOM 932 O O . ASP A 1 120 ? 3.994 59.009 30.162 1.00 29.31 136 ASP A O 1
ATOM 937 N N . GLU A 1 121 ? 2.397 60.280 29.186 1.00 33.02 137 GLU A N 1
ATOM 938 C CA . GLU A 1 121 ? 1.964 60.857 30.487 1.00 34.23 137 GLU A CA 1
ATOM 939 C C . GLU A 1 121 ? 1.343 59.792 31.386 1.00 31.79 137 GLU A C 1
ATOM 940 O O . GLU A 1 121 ? 1.653 59.789 32.598 1.00 29.88 137 GLU A O 1
ATOM 946 N N . GLU A 1 122 ? 0.471 58.925 30.868 1.00 30.01 138 GLU A N 1
ATOM 947 C CA A GLU A 1 122 ? -0.125 57.832 31.682 0.60 30.35 138 GLU A CA 1
ATOM 948 C CA B GLU A 1 122 ? -0.106 57.899 31.777 0.40 30.94 138 GLU A CA 1
ATOM 949 C C . GLU A 1 122 ? 0.985 56.881 32.120 1.00 28.80 138 GLU A C 1
ATOM 950 O O . GLU A 1 122 ? 0.953 56.382 33.285 1.00 27.23 138 GLU A O 1
ATOM 961 N N . LEU A 1 123 ? 1.898 56.575 31.189 1.00 27.19 139 LEU A N 1
ATOM 962 C CA . LEU A 1 123 ? 3.002 55.633 31.516 1.00 27.21 139 LEU A CA 1
ATOM 963 C C . LEU A 1 123 ? 3.805 56.244 32.685 1.00 27.48 139 LEU A C 1
ATOM 964 O O . LEU A 1 123 ? 4.089 55.551 33.663 1.00 26.82 139 LEU A O 1
ATOM 969 N N . ASN A 1 124 ? 4.192 57.510 32.550 1.00 27.51 140 ASN A N 1
ATOM 970 C CA . ASN A 1 124 ? 5.056 58.193 33.544 1.00 29.69 140 ASN A CA 1
ATOM 971 C C . ASN A 1 124 ? 4.347 58.211 34.895 1.00 29.40 140 ASN A C 1
ATOM 972 O O . ASN A 1 124 ? 5.033 58.020 35.910 1.00 30.67 140 ASN A O 1
ATOM 977 N N . ALA A 1 125 ? 3.038 58.438 34.933 1.00 29.73 141 ALA A N 1
ATOM 978 C CA . ALA A 1 125 ? 2.251 58.415 36.190 1.00 30.25 141 ALA A CA 1
ATOM 979 C C . ALA A 1 125 ? 2.325 57.027 36.841 1.00 29.38 141 ALA A C 1
ATOM 980 O O . ALA A 1 125 ? 2.416 56.913 38.067 1.00 28.76 141 ALA A O 1
ATOM 982 N N . ARG A 1 126 ? 2.301 55.961 36.037 1.00 27.80 142 ARG A N 1
ATOM 983 C CA . ARG A 1 126 ? 2.341 54.602 36.625 1.00 27.58 142 ARG A CA 1
ATOM 984 C C . ARG A 1 126 ? 3.751 54.259 37.076 1.00 27.19 142 ARG A C 1
ATOM 985 O O . ARG A 1 126 ? 3.879 53.584 38.102 1.00 26.51 142 ARG A O 1
ATOM 993 N N . ARG A 1 127 ? 4.766 54.650 36.316 1.00 26.17 143 ARG A N 1
ATOM 994 C CA . ARG A 1 127 ? 6.184 54.469 36.711 1.00 26.51 143 ARG A CA 1
ATOM 995 C C . ARG A 1 127 ? 6.459 55.182 38.023 1.00 26.43 143 ARG A C 1
ATOM 996 O O . ARG A 1 127 ? 7.203 54.617 38.836 1.00 28.25 143 ARG A O 1
ATOM 1004 N N . ALA A 1 128 ? 5.797 56.307 38.283 1.00 27.24 144 ALA A N 1
ATOM 1005 C CA . ALA A 1 128 ? 6.069 57.101 39.499 1.00 28.33 144 ALA A CA 1
ATOM 1006 C C . ALA A 1 128 ? 5.598 56.341 40.741 1.00 29.16 144 ALA A C 1
ATOM 1007 O O . ALA A 1 128 ? 6.034 56.735 41.832 1.00 30.69 144 ALA A O 1
ATOM 1009 N N . ILE A 1 129 ? 4.681 55.377 40.602 1.00 26.95 145 ILE A N 1
ATOM 1010 C CA . ILE A 1 129 ? 4.130 54.612 41.755 1.00 27.49 145 ILE A CA 1
ATOM 1011 C C . ILE A 1 129 ? 4.659 53.174 41.720 1.00 27.49 145 ILE A C 1
ATOM 1012 O O . ILE A 1 129 ? 4.007 52.333 42.291 1.00 27.81 145 ILE A O 1
ATOM 1017 N N . THR A 1 130 ? 5.806 52.930 41.095 1.00 28.42 146 THR A N 1
ATOM 1018 C CA . THR A 1 130 ? 6.506 51.625 41.103 1.00 28.75 146 THR A CA 1
ATOM 1019 C C . THR A 1 130 ? 7.909 51.804 41.688 1.00 29.03 146 THR A C 1
ATOM 1020 O O . THR A 1 130 ? 8.465 52.911 41.677 1.00 29.49 146 THR A O 1
ATOM 1024 N N . GLY A 1 131 ? 8.456 50.742 42.260 1.00 27.63 147 GLY A N 1
ATOM 1025 C CA . GLY A 1 131 ? 9.844 50.703 42.719 1.00 26.90 147 GLY A CA 1
ATOM 1026 C C . GLY A 1 131 ? 9.944 49.922 43.993 1.00 27.08 147 GLY A C 1
ATOM 1027 O O . GLY A 1 131 ? 9.164 50.208 44.931 1.00 26.69 147 GLY A O 1
ATOM 1028 N N . ILE A 1 132 ? 10.827 48.927 43.981 1.00 27.65 148 ILE A N 1
ATOM 1029 C CA . ILE A 1 132 ? 11.060 47.984 45.102 1.00 27.37 148 ILE A CA 1
ATOM 1030 C C . ILE A 1 132 ? 11.400 48.787 46.368 1.00 29.51 148 ILE A C 1
ATOM 1031 O O . ILE A 1 132 ? 11.136 48.261 47.449 1.00 29.31 148 ILE A O 1
ATOM 1036 N N . GLU A 1 133 ? 12.033 49.939 46.207 1.00 30.57 149 GLU A N 1
ATOM 1037 C CA . GLU A 1 133 ? 12.528 50.754 47.354 1.00 33.51 149 GLU A CA 1
ATOM 1038 C C . GLU A 1 133 ? 11.338 51.160 48.226 1.00 32.78 149 GLU A C 1
ATOM 1039 O O . GLU A 1 133 ? 11.580 51.481 49.438 1.00 33.06 149 GLU A O 1
ATOM 1045 N N . HIS A 1 134 ? 10.125 51.167 47.668 1.00 32.00 150 HIS A N 1
ATOM 1046 C CA . HIS A 1 134 ? 8.883 51.623 48.345 1.00 31.78 150 HIS A CA 1
ATOM 1047 C C . HIS A 1 134 ? 8.336 50.552 49.289 1.00 31.73 150 HIS A C 1
ATOM 1048 O O . HIS A 1 134 ? 7.426 50.886 50.091 1.00 34.49 150 HIS A O 1
ATOM 1055 N N . LEU A 1 135 ? 8.841 49.322 49.182 1.00 31.39 151 LEU A N 1
ATOM 1056 C CA . LEU A 1 135 ? 8.300 48.139 49.877 1.00 30.89 151 LEU A CA 1
ATOM 1057 C C . LEU A 1 135 ? 9.316 47.729 50.943 1.00 33.58 151 LEU A C 1
ATOM 1058 O O . LEU A 1 135 ? 10.479 47.501 50.579 1.00 34.10 151 LEU A O 1
ATOM 1063 N N . THR A 1 136 ? 8.881 47.566 52.190 1.00 35.18 152 THR A N 1
ATOM 1064 C CA . THR A 1 136 ? 9.770 47.032 53.252 1.00 36.92 152 THR A CA 1
ATOM 1065 C C . THR A 1 136 ? 9.057 45.917 54.024 1.00 35.66 152 THR A C 1
ATOM 1066 O O . THR A 1 136 ? 7.800 45.916 54.149 1.00 36.89 152 THR A O 1
ATOM 1070 N N . ILE A 1 137 ? 9.892 45.025 54.574 1.00 35.81 153 ILE A N 1
ATOM 1071 C CA . ILE A 1 137 ? 9.449 43.933 55.476 1.00 35.37 153 ILE A CA 1
ATOM 1072 C C . ILE A 1 137 ? 9.896 44.277 56.897 1.00 36.86 153 ILE A C 1
ATOM 1073 O O . ILE A 1 137 ? 11.070 44.663 57.098 1.00 37.25 153 ILE A O 1
ATOM 1078 N N . GLU A 1 138 ? 8.949 44.204 57.827 1.00 37.91 154 GLU A N 1
ATOM 1079 C CA . GLU A 1 138 ? 9.207 44.433 59.277 1.00 40.95 154 GLU A CA 1
ATOM 1080 C C . GLU A 1 138 ? 8.484 43.297 60.019 1.00 38.57 154 GLU A C 1
ATOM 1081 O O . GLU A 1 138 ? 7.219 43.330 60.081 1.00 39.67 154 GLU A O 1
ATOM 1087 N N . GLY A 1 139 ? 9.313 42.336 60.496 1.00 40.46 155 GLY A N 1
ATOM 1088 C CA . GLY A 1 139 ? 8.826 41.148 61.209 1.00 40.75 155 GLY A CA 1
ATOM 1089 C C . GLY A 1 139 ? 7.898 40.407 60.284 1.00 40.17 155 GLY A C 1
ATOM 1090 O O . GLY A 1 139 ? 8.365 40.058 59.181 1.00 38.50 155 GLY A O 1
ATOM 1091 N N . ASN A 1 140 ? 6.624 40.292 60.662 1.00 39.58 156 ASN A N 1
ATOM 1092 C CA . ASN A 1 140 ? 5.595 39.551 59.884 1.00 38.93 156 ASN A CA 1
ATOM 1093 C C . ASN A 1 140 ? 4.659 40.539 59.170 1.00 36.36 156 ASN A C 1
ATOM 1094 O O . ASN A 1 140 ? 3.446 40.229 59.026 1.00 36.48 156 ASN A O 1
ATOM 1099 N N . THR A 1 141 ? 5.178 41.701 58.769 1.00 32.18 157 THR A N 1
ATOM 1100 C CA . THR A 1 141 ? 4.357 42.756 58.124 1.00 31.69 157 THR A CA 1
ATOM 1101 C C . THR A 1 141 ? 5.071 43.267 56.879 1.00 31.34 157 THR A C 1
ATOM 1102 O O . THR A 1 141 ? 6.315 43.112 56.736 1.00 32.21 157 THR A O 1
ATOM 1106 N N . LEU A 1 142 ? 4.258 43.847 56.013 1.00 31.14 158 LEU A N 1
ATOM 1107 C CA . LEU A 1 142 ? 4.697 44.649 54.857 1.00 32.08 158 LEU A CA 1
ATOM 1108 C C . LEU A 1 142 ? 4.343 46.111 55.112 1.00 32.86 158 LEU A C 1
ATOM 1109 O O . LEU A 1 142 ? 3.241 46.367 55.621 1.00 33.17 158 LEU A O 1
ATOM 1114 N N . SER A 1 143 ? 5.182 47.028 54.614 1.00 34.73 159 SER A N 1
ATOM 1115 C CA A SER A 1 143 ? 4.806 48.463 54.575 0.60 35.34 159 SER A CA 1
ATOM 1116 C CA B SER A 1 143 ? 4.909 48.487 54.610 0.40 34.6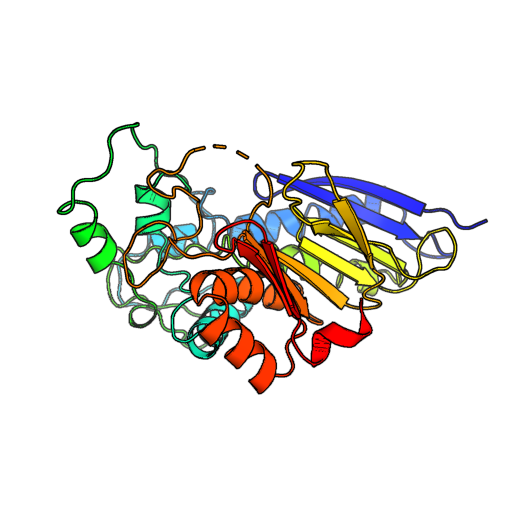3 159 SER A CA 1
ATOM 1117 C C . SER A 1 143 ? 5.132 49.041 53.201 1.00 34.21 159 SER A C 1
ATOM 1118 O O . SER A 1 143 ? 6.040 48.524 52.500 1.00 33.17 159 SER A O 1
ATOM 1123 N N . LYS A 1 144 ? 4.350 50.035 52.831 1.00 35.25 160 LYS A N 1
ATOM 1124 C CA . LYS A 1 144 ? 4.506 50.743 51.545 1.00 35.61 160 LYS A CA 1
ATOM 1125 C C . LYS A 1 144 ? 4.555 52.227 51.870 1.00 37.30 160 LYS A C 1
ATOM 1126 O O . LYS A 1 144 ? 3.667 52.658 52.623 1.00 39.22 160 LYS A O 1
ATOM 1132 N N . ASP A 1 145 ? 5.582 52.925 51.375 1.00 36.70 161 ASP A N 1
ATOM 1133 C CA . ASP A 1 145 ? 5.842 54.337 51.768 1.00 38.49 161 ASP A CA 1
ATOM 1134 C C . ASP A 1 145 ? 5.052 55.229 50.825 1.00 38.64 161 ASP A C 1
ATOM 1135 O O . ASP A 1 145 ? 5.068 56.461 51.025 1.00 37.34 161 ASP A O 1
ATOM 1140 N N . ILE A 1 146 ? 4.375 54.636 49.845 1.00 36.92 162 ILE A N 1
ATOM 1141 C CA . ILE A 1 146 ? 3.419 55.384 48.976 1.00 36.59 162 ILE A CA 1
ATOM 1142 C C . ILE A 1 146 ? 2.126 54.579 48.914 1.00 37.91 162 ILE A C 1
ATOM 1143 O O . ILE A 1 146 ? 2.141 53.342 48.840 1.00 35.29 162 ILE A O 1
ATOM 1148 N N . PRO A 1 147 ? 0.971 55.274 48.974 1.00 38.57 163 PRO A N 1
ATOM 1149 C CA . PRO A 1 147 ? -0.339 54.623 49.024 1.00 38.18 163 PRO A CA 1
ATOM 1150 C C . PRO A 1 147 ? -0.726 53.792 47.794 1.00 37.66 163 PRO A C 1
ATOM 1151 O O . PRO A 1 147 ? -1.482 52.875 47.944 1.00 39.00 163 PRO A O 1
ATOM 1155 N N . GLU A 1 148 ? -0.216 54.125 46.610 1.00 34.06 164 GLU A N 1
ATOM 1156 C CA . GLU A 1 148 ? -0.725 53.550 45.343 1.00 34.57 164 GLU A CA 1
ATOM 1157 C C . GLU A 1 148 ? 0.077 52.293 44.977 1.00 31.59 164 GLU A C 1
ATOM 1158 O O . GLU A 1 148 ? -0.153 51.770 43.853 1.00 30.26 164 GLU A O 1
ATOM 1164 N N . LEU A 1 149 ? 1.063 51.909 45.797 1.00 30.79 165 LEU A N 1
ATOM 1165 C CA . LEU A 1 149 ? 1.979 50.777 45.488 1.00 30.41 165 LEU A CA 1
ATOM 1166 C C . LEU A 1 149 ? 1.092 49.568 45.228 1.00 29.20 165 LEU A C 1
ATOM 1167 O O . LEU A 1 149 ? 0.142 49.373 45.982 1.00 30.91 165 LEU A O 1
ATOM 1172 N N . TYR A 1 150 ? 1.376 48.802 44.181 1.00 29.12 166 TYR A N 1
ATOM 1173 C CA . TYR A 1 150 ? 0.562 47.612 43.834 1.00 27.77 166 TYR A CA 1
ATOM 1174 C C . TYR A 1 150 ? 1.541 46.477 43.547 1.00 25.46 166 TYR A C 1
ATOM 1175 O O . TYR A 1 150 ? 2.295 46.539 42.580 1.00 25.86 166 TYR A O 1
ATOM 1184 N N . VAL A 1 151 ? 1.591 45.503 44.441 1.00 23.20 167 VAL A N 1
ATOM 1185 C CA . VAL A 1 151 ? 2.537 44.355 44.356 1.00 22.48 167 VAL A CA 1
ATOM 1186 C C . VAL A 1 151 ? 1.813 43.249 43.597 1.00 22.57 167 VAL A C 1
ATOM 1187 O O . VAL A 1 151 ? 0.634 42.965 43.882 1.00 21.96 167 VAL A O 1
ATOM 1191 N N . ASP A 1 152 ? 2.533 42.658 42.656 1.00 21.54 168 ASP A N 1
ATOM 1192 C CA . ASP A 1 152 ? 2.086 41.563 41.774 1.00 21.20 168 ASP A CA 1
ATOM 1193 C C . ASP A 1 152 ? 3.040 40.393 41.998 1.00 19.92 168 ASP A C 1
ATOM 1194 O O . ASP A 1 152 ? 4.258 40.583 41.814 1.00 20.85 168 ASP A O 1
ATOM 1199 N N 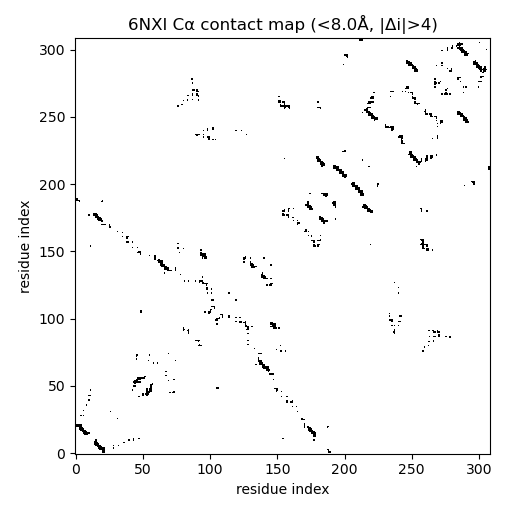. LEU A 1 153 ? 2.550 39.257 42.502 1.00 20.00 169 LEU A N 1
ATOM 1200 C CA . LEU A 1 153 ? 3.424 38.098 42.714 1.00 19.42 169 LEU A CA 1
ATOM 1201 C C . LEU A 1 153 ? 3.210 37.053 41.613 1.00 18.94 169 LEU A C 1
ATOM 1202 O O . LEU A 1 153 ? 3.614 35.920 41.820 1.00 20.68 169 LEU A O 1
ATOM 1207 N N . SER A 1 154 ? 2.729 37.465 40.453 1.00 19.75 170 SER A N 1
ATOM 1208 C CA . SER A 1 154 ? 2.461 36.519 39.326 1.00 19.27 170 SER A CA 1
ATOM 1209 C C . SER A 1 154 ? 3.717 35.762 38.920 1.00 20.66 170 SER A C 1
ATOM 1210 O O . SER A 1 154 ? 3.607 34.647 38.346 1.00 20.04 170 SER A O 1
ATOM 1213 N N . THR A 1 155 ? 4.885 36.360 39.152 1.00 19.92 171 THR A N 1
ATOM 1214 C CA . THR A 1 155 ? 6.166 35.872 38.614 1.00 19.65 171 THR A CA 1
ATOM 1215 C C . THR A 1 155 ? 6.717 34.817 39.537 1.00 19.18 171 THR A C 1
ATOM 1216 O O . THR A 1 155 ? 7.759 34.276 39.186 1.00 20.97 171 THR A O 1
ATOM 1220 N N . ILE A 1 156 ? 6.136 34.635 40.722 1.00 19.97 172 ILE A N 1
ATOM 1221 C CA . ILE A 1 156 ? 6.865 33.858 41.764 1.00 19.43 172 ILE A CA 1
ATOM 1222 C C . ILE A 1 156 ? 5.899 32.981 42.526 1.00 20.54 172 ILE A C 1
ATOM 1223 O O . ILE A 1 156 ? 6.332 31.904 43.071 1.00 19.03 172 ILE A O 1
ATOM 1228 N N . ALA A 1 157 ? 4.672 33.440 42.765 1.00 20.96 173 ALA A N 1
ATOM 1229 C CA . ALA A 1 157 ? 3.762 32.640 43.616 1.00 22.40 173 ALA A CA 1
ATOM 1230 C C . ALA A 1 157 ? 3.326 31.349 42.896 1.00 22.33 173 ALA A C 1
ATOM 1231 O O . ALA A 1 157 ? 2.893 30.405 43.628 1.00 22.27 173 ALA A O 1
ATOM 1233 N N . LYS A 1 158 ? 3.455 31.209 41.578 1.00 22.15 174 LYS A N 1
ATOM 1234 C CA A LYS A 1 158 ? 3.196 29.912 40.907 0.60 22.42 174 LYS A CA 1
ATOM 1235 C CA B LYS A 1 158 ? 3.195 29.903 40.904 0.40 22.35 174 LYS A CA 1
ATOM 1236 C C . LYS A 1 158 ? 4.238 28.876 41.384 1.00 20.70 174 LYS A C 1
ATOM 1237 O O . LYS A 1 158 ? 3.854 27.769 41.749 1.00 20.33 174 LYS A O 1
ATOM 1248 N N . GLY A 1 159 ? 5.524 29.210 41.333 1.00 19.85 175 GLY A N 1
ATOM 1249 C CA . GLY A 1 159 ? 6.639 28.392 41.843 1.00 18.93 175 GLY A CA 1
ATOM 1250 C C . GLY A 1 159 ? 6.388 28.054 43.283 1.00 18.77 175 GLY A C 1
ATOM 1251 O O . GLY A 1 159 ? 6.630 26.933 43.685 1.00 19.34 175 GLY A O 1
ATOM 1252 N N . TRP A 1 160 ? 5.923 29.038 44.070 1.00 19.06 176 TRP A N 1
ATOM 1253 C CA . TRP A 1 160 ? 5.588 28.784 45.490 1.00 19.89 176 TRP A CA 1
ATOM 1254 C C . TRP A 1 160 ? 4.531 27.681 45.573 1.00 19.62 176 TRP A C 1
ATOM 1255 O O . TRP A 1 160 ? 4.731 26.741 46.403 1.00 19.41 176 TRP A O 1
ATOM 1266 N N . GLY A 1 161 ? 3.441 27.760 44.785 1.00 19.63 177 GLY A N 1
ATOM 1267 C CA . GLY A 1 161 ? 2.378 26.719 44.839 1.00 19.10 177 GLY A CA 1
ATOM 1268 C C . GLY A 1 161 ? 2.982 25.341 44.499 1.00 19.54 177 GLY A C 1
ATOM 1269 O O . GLY A 1 161 ? 2.660 24.348 45.153 1.00 19.97 177 GLY A O 1
ATOM 1270 N N . VAL A 1 162 ? 3.898 25.297 43.533 1.00 19.32 178 VAL A N 1
ATOM 1271 C CA . VAL A 1 162 ? 4.567 24.032 43.137 1.00 19.49 178 VAL A CA 1
ATOM 1272 C C . VAL A 1 162 ? 5.337 23.467 44.328 1.00 18.50 178 VAL A C 1
ATOM 1273 O O . VAL A 1 162 ? 5.145 22.289 44.671 1.00 19.44 178 VAL A O 1
ATOM 1277 N N . ASP A 1 163 ? 6.061 24.341 45.048 1.00 18.00 179 ASP A N 1
ATOM 1278 C CA . ASP A 1 163 ? 6.832 23.904 46.228 1.00 18.77 179 ASP A CA 1
ATOM 1279 C C . ASP A 1 163 ? 5.883 23.428 47.313 1.00 18.26 179 ASP A C 1
ATOM 1280 O O . ASP A 1 163 ? 6.211 22.430 48.020 1.00 17.70 179 ASP A O 1
ATOM 1285 N N . VAL A 1 164 ? 4.808 24.169 47.566 1.00 18.40 180 VAL A N 1
ATOM 1286 C CA . VAL A 1 164 ? 3.819 23.781 48.616 1.00 19.23 180 VAL A CA 1
ATOM 1287 C C . VAL A 1 164 ? 3.254 22.383 48.317 1.00 20.40 180 VAL A C 1
ATOM 1288 O O . VAL A 1 164 ? 3.226 21.523 49.230 1.00 20.18 180 VAL A O 1
ATOM 1292 N N . VAL A 1 165 ? 2.888 22.129 47.081 1.00 19.25 181 VAL A N 1
ATOM 1293 C CA . VAL A 1 165 ? 2.336 20.795 46.703 1.00 20.06 181 VAL A CA 1
ATOM 1294 C C . VAL A 1 165 ? 3.419 19.705 46.800 1.00 19.19 181 VAL A C 1
ATOM 1295 O O . VAL A 1 165 ? 3.122 18.582 47.301 1.00 20.80 181 VAL A O 1
ATOM 1299 N N . ALA A 1 166 ? 4.630 19.984 46.344 1.00 19.67 182 ALA A N 1
ATOM 1300 C CA . ALA A 1 166 ? 5.765 19.013 46.379 1.00 20.66 182 ALA A CA 1
ATOM 1301 C C . ALA A 1 166 ? 6.006 18.649 47.841 1.00 21.08 182 ALA A C 1
ATOM 1302 O O . ALA A 1 166 ? 6.123 17.444 48.178 1.00 21.40 182 ALA A O 1
ATOM 1304 N N . ASP A 1 167 ? 5.997 19.640 48.743 1.00 22.29 183 ASP A N 1
ATOM 1305 C CA A ASP A 1 167 ? 6.226 19.335 50.179 0.60 22.91 183 ASP A CA 1
ATOM 1306 C CA B ASP A 1 167 ? 6.186 19.416 50.203 0.40 22.48 183 ASP A CA 1
ATOM 1307 C C . ASP A 1 167 ? 5.071 18.526 50.746 1.00 22.89 183 ASP A C 1
ATOM 1308 O O . ASP A 1 167 ? 5.347 17.634 51.577 1.00 22.83 183 ASP A O 1
ATOM 1317 N N . TYR A 1 168 ? 3.844 18.794 50.333 1.00 21.88 184 TYR A N 1
ATOM 1318 C CA . TYR A 1 168 ? 2.671 17.995 50.753 1.00 22.40 184 TYR A CA 1
ATOM 1319 C C . TYR A 1 168 ? 2.855 16.541 50.287 1.00 21.50 184 TYR A C 1
ATOM 1320 O O . TYR A 1 168 ? 2.593 15.577 51.075 1.00 22.64 184 TYR A O 1
ATOM 1329 N N . LEU A 1 169 ? 3.249 16.331 49.036 1.00 20.73 185 LEU A N 1
ATOM 1330 C CA . LEU A 1 169 ? 3.378 14.940 48.545 1.00 20.90 185 LEU A CA 1
ATOM 1331 C C . LEU A 1 169 ? 4.436 14.217 49.394 1.00 22.08 185 LEU A C 1
ATOM 1332 O O . LEU A 1 169 ? 4.193 13.062 49.769 1.00 23.66 185 LEU A O 1
ATOM 1337 N N . GLN A 1 170 ? 5.552 14.875 49.679 1.00 21.89 186 GLN A N 1
ATOM 1338 C CA . GLN A 1 170 ? 6.612 14.285 50.550 1.00 24.31 186 GLN A CA 1
ATOM 1339 C C . GLN A 1 170 ? 6.024 13.952 51.917 1.00 24.37 186 GLN A C 1
ATOM 1340 O O . GLN A 1 170 ? 6.340 12.866 52.469 1.00 24.50 186 GLN A O 1
ATOM 1346 N N . SER A 1 171 ? 5.220 14.857 52.498 1.00 24.36 187 SER A N 1
ATOM 1347 C CA . SER A 1 171 ? 4.608 14.672 53.836 1.00 24.64 187 SER A CA 1
ATOM 1348 C C . SER A 1 171 ? 3.735 13.418 53.803 1.00 26.21 187 SER A C 1
ATOM 1349 O O . SER A 1 171 ? 3.568 12.769 54.851 1.00 24.91 187 SER A O 1
ATOM 1352 N N . GLN A 1 172 ? 3.223 13.033 52.633 1.00 24.48 188 GLN A N 1
ATOM 1353 C CA . GLN A 1 172 ? 2.341 11.842 52.469 1.00 25.26 188 GLN A CA 1
ATOM 1354 C C . GLN A 1 172 ? 3.160 10.602 52.053 1.00 24.48 188 GLN A C 1
ATOM 1355 O O . GLN A 1 172 ? 2.518 9.551 51.758 1.00 25.87 188 GLN A O 1
ATOM 1361 N N . GLY A 1 173 ? 4.496 10.670 52.041 1.00 23.42 189 GLY A N 1
ATOM 1362 C CA . GLY A 1 173 ? 5.382 9.523 51.752 1.00 24.97 189 GLY A CA 1
ATOM 1363 C C . GLY A 1 173 ? 5.410 9.199 50.283 1.00 25.25 189 GLY A C 1
ATOM 1364 O O . GLY A 1 173 ? 5.763 8.073 49.927 1.00 26.32 189 GLY A O 1
ATOM 1365 N N . ILE A 1 174 ? 5.201 10.220 49.441 1.00 23.63 190 ILE A N 1
ATOM 1366 C CA . ILE A 1 174 ? 5.318 10.065 47.966 1.00 23.85 190 ILE A CA 1
ATOM 1367 C C . ILE A 1 174 ? 6.666 10.637 47.520 1.00 24.82 190 ILE A C 1
ATOM 1368 O O . ILE A 1 174 ? 6.839 11.853 47.596 1.00 27.00 190 ILE A O 1
ATOM 1373 N N . GLU A 1 175 ? 7.554 9.768 47.063 1.00 26.82 191 GLU A N 1
ATOM 1374 C CA . GLU A 1 175 ? 8.951 10.168 46.790 1.00 28.82 191 GLU A CA 1
ATOM 1375 C C . GLU A 1 175 ? 9.201 10.160 45.283 1.00 26.23 191 GLU A C 1
ATOM 1376 O O . GLU A 1 175 ? 10.304 10.530 44.911 1.00 26.15 191 GLU A O 1
ATOM 1382 N N . ASN A 1 176 ? 8.198 9.825 44.465 1.00 24.26 192 ASN A N 1
ATOM 1383 C CA . ASN A 1 176 ? 8.340 9.848 42.988 1.00 22.50 192 ASN A CA 1
ATOM 1384 C C . ASN A 1 176 ? 7.204 10.694 42.412 1.00 21.09 192 ASN A C 1
ATOM 1385 O O . ASN A 1 176 ? 6.052 10.245 42.345 1.00 21.09 192 ASN A O 1
ATOM 1390 N N . TYR A 1 177 ? 7.504 11.909 41.968 1.00 21.02 193 TYR A N 1
ATOM 1391 C CA . TYR A 1 177 ? 6.426 12.791 41.482 1.00 19.90 193 TYR A CA 1
ATOM 1392 C C . TYR A 1 177 ? 6.963 13.817 40.491 1.00 19.66 193 TYR A C 1
ATOM 1393 O O . TYR A 1 177 ? 8.148 14.200 40.531 1.00 20.17 193 TYR A O 1
ATOM 1402 N N . MET A 1 178 ? 5.992 14.369 39.792 1.00 19.38 194 MET A N 1
ATOM 1403 C CA . MET A 1 178 ? 6.153 15.599 38.959 1.00 21.17 194 MET A CA 1
ATOM 1404 C C . MET A 1 178 ? 4.997 16.506 39.320 1.00 20.86 194 MET A C 1
ATOM 1405 O O . MET A 1 178 ? 3.843 16.056 39.209 1.00 21.58 194 MET A O 1
ATOM 1410 N N . VAL A 1 179 ? 5.280 17.712 39.840 1.00 19.01 195 VAL A N 1
ATOM 1411 C CA . VAL A 1 179 ? 4.257 18.741 40.097 1.00 18.43 195 VAL A CA 1
ATOM 1412 C C . VAL A 1 179 ? 4.426 19.821 39.031 1.00 17.36 195 VAL A C 1
ATOM 1413 O O . VAL A 1 179 ? 5.547 20.338 38.948 1.00 19.37 195 VAL A O 1
ATOM 1417 N N . GLU A 1 180 ? 3.388 20.142 38.270 1.00 17.74 196 GLU A N 1
ATOM 1418 C CA . GLU A 1 180 ? 3.470 21.175 37.206 1.00 18.95 196 GLU A CA 1
ATOM 1419 C C . GLU A 1 180 ? 2.267 22.120 37.344 1.00 19.07 196 GLU A C 1
ATOM 1420 O O . GLU A 1 180 ? 1.127 21.644 37.436 1.00 19.58 196 GLU A O 1
ATOM 1426 N N . ILE A 1 181 ? 2.525 23.412 37.498 1.00 20.06 197 ILE A N 1
ATOM 1427 C CA . ILE A 1 181 ? 1.460 24.450 37.482 1.00 20.45 197 ILE A CA 1
ATOM 1428 C C . ILE A 1 181 ? 1.805 25.509 36.448 1.00 20.40 197 ILE A C 1
ATOM 1429 O O . ILE A 1 181 ? 2.837 26.133 36.553 1.00 20.79 197 ILE A O 1
ATOM 1434 N N . GLY A 1 182 ? 0.963 25.645 35.429 1.00 21.75 198 GLY A N 1
ATOM 1435 C CA . GLY A 1 182 ? 1.202 26.620 34.370 1.00 22.89 198 GLY A CA 1
ATOM 1436 C C . GLY A 1 182 ? 2.606 26.506 33.798 1.00 24.50 198 GLY A C 1
ATOM 1437 O O . GLY A 1 182 ? 3.254 27.557 33.550 1.00 25.16 198 GLY A O 1
ATOM 1438 N N . GLY A 1 183 ? 3.187 25.304 33.714 1.00 23.00 199 GLY A N 1
ATOM 1439 C CA . GLY A 1 183 ? 4.501 25.101 33.111 1.00 23.33 199 GLY A CA 1
ATOM 1440 C C . GLY A 1 183 ? 5.672 25.156 34.078 1.00 23.11 199 GLY A C 1
ATOM 1441 O O . GLY A 1 183 ? 6.777 24.737 33.662 1.00 24.47 199 GLY A O 1
ATOM 1442 N N . GLU A 1 184 ? 5.472 25.623 35.316 1.00 21.87 200 GLU A N 1
ATOM 1443 C CA . GLU A 1 184 ? 6.533 25.599 36.345 1.00 21.05 200 GLU A CA 1
ATOM 1444 C C . GLU A 1 184 ? 6.490 24.200 36.969 1.00 19.05 200 GLU A C 1
ATOM 1445 O O . GLU A 1 184 ? 5.355 23.687 37.196 1.00 20.06 200 GLU A O 1
ATOM 1451 N N . ILE A 1 185 ? 7.651 23.577 37.105 1.00 19.12 201 ILE 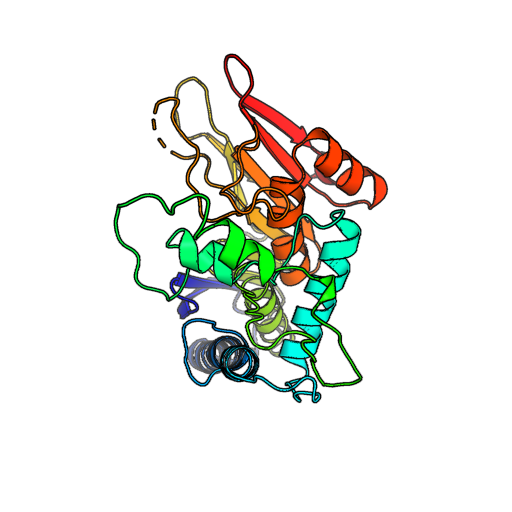A N 1
ATOM 1452 C CA . ILE A 1 185 ? 7.746 22.142 37.448 1.00 19.38 201 ILE A CA 1
ATOM 1453 C C . ILE A 1 185 ? 8.641 21.902 38.652 1.00 18.69 201 ILE A C 1
ATOM 1454 O O . ILE A 1 185 ? 9.695 22.514 38.822 1.00 17.60 201 ILE A O 1
ATOM 1459 N N . ARG A 1 186 ? 8.279 20.905 39.431 1.00 18.45 202 ARG A N 1
ATOM 1460 C CA . ARG A 1 186 ? 9.225 20.337 40.399 1.00 19.93 202 ARG A CA 1
ATOM 1461 C C . ARG A 1 186 ? 9.141 18.812 40.356 1.00 19.67 202 ARG A C 1
ATOM 1462 O O . ARG A 1 186 ? 8.013 18.288 40.324 1.00 19.65 202 ARG A O 1
ATOM 1470 N N . LEU A 1 187 ? 10.299 18.165 40.360 1.00 20.78 203 LEU A N 1
ATOM 1471 C CA . LEU A 1 187 ? 10.419 16.705 40.160 1.00 20.87 203 LEU A CA 1
ATOM 1472 C C . LEU A 1 187 ? 11.118 16.047 41.334 1.00 20.96 203 LEU A C 1
ATOM 1473 O O . LEU A 1 187 ? 12.031 16.651 41.932 1.00 21.27 203 LEU A O 1
ATOM 1478 N N . LYS A 1 188 ? 10.736 14.832 41.629 1.00 20.98 204 LYS A N 1
ATOM 1479 C CA . LYS A 1 188 ? 11.502 14.001 42.572 1.00 22.34 204 LYS A CA 1
ATOM 1480 C C . LYS A 1 188 ? 11.438 12.538 42.136 1.00 21.58 204 LYS A C 1
ATOM 1481 O O . LYS A 1 188 ? 10.363 12.083 41.746 1.00 20.45 204 LYS A O 1
ATOM 1487 N N . GLY A 1 189 ? 12.570 11.834 42.200 1.00 23.33 205 GLY A N 1
ATOM 1488 C CA . GLY A 1 189 ? 12.605 10.376 42.031 1.00 23.32 205 GLY A CA 1
ATOM 1489 C C . GLY A 1 189 ? 12.429 9.979 40.597 1.00 23.69 205 GLY A C 1
ATOM 1490 O O . GLY A 1 189 ? 13.008 10.655 39.718 1.00 25.45 205 GLY A O 1
ATOM 1491 N N . LEU A 1 190 ? 11.632 8.953 40.348 1.00 23.18 206 LEU A N 1
ATOM 1492 C CA . LEU A 1 190 ? 11.603 8.219 39.072 1.00 24.00 206 LEU A CA 1
ATOM 1493 C C . LEU A 1 190 ? 10.176 8.148 38.525 1.00 25.26 206 LEU A C 1
ATOM 1494 O O . LEU A 1 190 ? 9.204 8.082 39.304 1.00 24.77 206 LEU A O 1
ATOM 1499 N N . ASN A 1 191 ? 10.064 8.122 37.199 1.00 23.24 207 ASN A N 1
ATOM 1500 C CA . ASN A 1 191 ? 8.779 8.017 36.465 1.00 24.58 207 ASN A CA 1
ATOM 1501 C C . ASN A 1 191 ? 8.332 6.559 36.413 1.00 25.21 207 ASN A C 1
ATOM 1502 O O . ASN A 1 191 ? 8.914 5.709 37.157 1.00 25.84 207 ASN A O 1
ATOM 1507 N N . ARG A 1 192 ? 7.265 6.297 35.665 1.00 26.92 208 ARG A N 1
ATOM 1508 C CA . ARG A 1 192 ? 6.601 4.972 35.715 1.00 29.49 208 ARG A CA 1
ATOM 1509 C C . ARG A 1 192 ? 7.510 3.917 35.070 1.00 28.99 208 ARG A C 1
ATOM 1510 O O . ARG A 1 192 ? 7.360 2.748 35.435 1.00 29.38 208 ARG A O 1
ATOM 1518 N N . ASP A 1 193 ? 8.490 4.351 34.285 1.00 28.66 209 ASP A N 1
ATOM 1519 C CA . ASP A 1 193 ? 9.471 3.429 33.649 1.00 29.52 209 ASP A CA 1
ATOM 1520 C C . ASP A 1 193 ? 10.733 3.298 34.510 1.00 29.07 209 ASP A C 1
ATOM 1521 O O . ASP A 1 193 ? 11.668 2.592 34.101 1.00 31.45 209 ASP A O 1
ATOM 1526 N N . GLY A 1 194 ? 10.773 3.908 35.684 1.00 27.74 210 GLY A N 1
ATOM 1527 C CA . GLY A 1 194 ? 11.913 3.794 36.605 1.00 27.61 210 GLY A CA 1
ATOM 1528 C C . GLY A 1 194 ? 13.079 4.659 36.191 1.00 27.68 210 GLY A C 1
ATOM 1529 O O . GLY A 1 194 ? 14.215 4.394 36.620 1.00 28.95 210 GLY A O 1
ATOM 1530 N N . VAL A 1 195 ? 12.834 5.670 35.368 1.00 27.86 211 VAL A N 1
ATOM 1531 C CA . VAL A 1 195 ? 13.922 6.609 34.999 1.00 28.10 211 VAL A CA 1
ATOM 1532 C C . VAL A 1 195 ? 13.547 8.006 35.477 1.00 26.92 211 VAL A C 1
ATOM 1533 O O . VAL A 1 195 ? 12.372 8.326 35.658 1.00 24.85 211 VAL A O 1
ATOM 1537 N N . PRO A 1 196 ? 14.553 8.874 35.706 1.00 27.50 212 PRO A N 1
ATOM 1538 C CA . PRO A 1 196 ? 14.269 10.227 36.135 1.00 26.22 212 PRO A CA 1
ATOM 1539 C C . PRO A 1 196 ? 13.302 10.894 35.151 1.00 26.01 212 PRO A C 1
ATOM 1540 O O . PRO A 1 196 ? 13.382 10.658 33.940 1.00 25.84 212 PRO A O 1
ATOM 1544 N N . TRP A 1 197 ? 12.409 11.724 35.693 1.00 22.69 213 TRP A N 1
ATOM 1545 C CA . TRP A 1 197 ? 11.298 12.331 34.914 1.00 22.15 213 TRP A CA 1
ATOM 1546 C C . TRP A 1 197 ? 11.885 13.133 33.755 1.00 23.45 213 TRP A C 1
ATOM 1547 O O . TRP A 1 197 ? 12.890 13.844 33.993 1.00 24.11 213 TRP A O 1
ATOM 1558 N N . ARG A 1 198 ? 11.185 13.155 32.629 1.00 24.14 214 ARG A N 1
ATOM 1559 C CA . ARG A 1 198 ? 11.679 13.745 31.356 1.00 25.34 214 ARG A CA 1
ATOM 1560 C C . ARG A 1 198 ? 10.916 15.038 31.090 1.00 24.82 214 ARG A C 1
ATOM 1561 O O . ARG A 1 198 ? 9.666 15.084 31.138 1.00 24.21 214 ARG A O 1
ATOM 1569 N N . ILE A 1 199 ? 11.640 16.160 30.913 1.00 24.20 215 ILE A N 1
ATOM 1570 C CA . ILE A 1 199 ? 10.939 17.407 30.533 1.00 24.49 215 ILE A CA 1
ATOM 1571 C C . ILE A 1 199 ? 11.523 17.807 29.179 1.00 25.17 215 ILE A C 1
ATOM 1572 O O . ILE A 1 199 ? 12.619 17.391 28.835 1.00 26.64 215 ILE A O 1
ATOM 1577 N N . ALA A 1 200 ? 10.804 18.601 28.428 1.00 26.24 216 ALA A N 1
ATOM 1578 C CA . ALA A 1 200 ? 11.285 19.098 27.119 1.00 28.13 216 ALA A CA 1
ATOM 1579 C C . ALA A 1 200 ? 11.604 20.580 27.204 1.00 27.73 216 ALA A C 1
ATOM 1580 O O . ALA A 1 200 ? 10.823 21.353 27.777 1.00 27.73 216 ALA A O 1
ATOM 1582 N N . ILE A 1 201 ? 12.762 20.952 26.661 1.00 30.03 217 ILE A N 1
ATOM 1583 C CA . ILE A 1 201 ? 13.083 22.376 26.393 1.00 32.19 217 ILE A CA 1
ATOM 1584 C C . ILE A 1 201 ? 12.769 22.657 24.923 1.00 31.88 217 ILE A C 1
ATOM 1585 O O . ILE A 1 201 ? 13.314 21.959 24.074 1.00 32.78 217 ILE A O 1
ATOM 1590 N N . GLU A 1 202 ? 11.877 23.613 24.689 1.00 33.76 218 GLU A N 1
ATOM 1591 C CA . GLU A 1 202 ? 11.443 24.030 23.333 1.00 36.94 218 GLU A CA 1
ATOM 1592 C C . GLU A 1 202 ? 12.561 24.902 22.755 1.00 37.40 218 GLU A C 1
ATOM 1593 O O . GLU A 1 202 ? 13.010 25.856 23.417 1.00 36.65 218 GLU A O 1
ATOM 1599 N N . LYS A 1 203 ? 13.034 24.532 21.581 1.00 39.54 219 LYS A N 1
ATOM 1600 C CA . LYS A 1 203 ? 14.109 25.264 20.880 1.00 42.66 219 LYS A CA 1
ATOM 1601 C C . LYS A 1 203 ? 13.463 25.885 19.648 1.00 44.88 219 LYS A C 1
ATOM 1602 O O . LYS A 1 203 ? 12.740 25.212 18.924 1.00 47.65 219 LYS A O 1
ATOM 1608 N N . PRO A 1 204 ? 13.637 27.195 19.412 1.00 42.86 220 PRO A N 1
ATOM 1609 C CA . PRO A 1 204 ? 13.158 27.818 18.183 1.00 43.19 220 PRO A CA 1
ATOM 1610 C C . PRO A 1 204 ? 14.181 27.435 17.115 1.00 44.73 220 PRO A C 1
ATOM 1611 O O . PRO A 1 204 ? 15.352 27.189 17.430 1.00 43.32 220 PRO A O 1
ATOM 1615 N N . SER A 1 205 ? 13.709 27.338 15.877 1.00 44.70 221 SER A N 1
ATOM 1616 C CA . SER A 1 205 ? 14.487 26.855 14.714 1.00 44.91 221 SER A CA 1
ATOM 1617 C C . SER A 1 205 ? 14.253 27.833 13.564 1.00 42.78 221 SER A C 1
ATOM 1618 O O . SER A 1 205 ? 13.106 28.274 13.426 1.00 40.08 221 SER A O 1
ATOM 1621 N N . VAL A 1 206 ? 15.276 28.182 12.790 1.00 44.75 222 VAL A N 1
ATOM 1622 C CA . VAL A 1 206 ? 15.109 29.113 11.630 1.00 45.57 222 VAL A CA 1
ATOM 1623 C C . VAL A 1 206 ? 14.121 28.520 10.612 1.00 46.20 222 VAL A C 1
ATOM 1624 O O . VAL A 1 206 ? 13.519 29.317 9.843 1.00 43.94 222 VAL A O 1
ATOM 1628 N N . ASP A 1 207 ? 13.967 27.187 10.573 1.00 46.13 223 ASP A N 1
ATOM 1629 C CA . ASP A 1 207 ? 13.035 26.508 9.632 1.00 48.11 223 ASP A CA 1
ATOM 1630 C C . ASP A 1 207 ? 11.621 26.534 10.227 1.00 50.48 223 ASP A C 1
ATOM 1631 O O . ASP A 1 207 ? 10.703 26.032 9.568 1.00 52.15 223 ASP A O 1
ATOM 1636 N N . GLN A 1 208 ? 11.458 27.044 11.457 1.00 53.41 224 GLN A N 1
ATOM 1637 C CA . GLN A 1 208 ? 10.152 27.206 12.157 1.00 56.34 224 GLN A CA 1
ATOM 1638 C C . GLN A 1 208 ? 9.562 25.846 12.558 1.00 57.73 224 GLN A C 1
ATOM 1639 O O . GLN A 1 208 ? 8.418 25.843 13.039 1.00 57.39 224 GLN A O 1
ATOM 1645 N N . ARG A 1 209 ? 10.305 24.748 12.386 1.00 57.51 225 ARG A N 1
ATOM 1646 C CA . ARG A 1 209 ? 9.914 23.402 12.882 1.00 56.34 225 ARG A CA 1
ATOM 1647 C C . ARG A 1 209 ? 10.001 23.382 14.413 1.00 57.21 225 ARG A C 1
ATOM 1648 O O . ARG A 1 209 ? 10.983 23.944 14.956 1.00 51.29 225 ARG A O 1
ATOM 1656 N N . SER A 1 210 ? 9.020 22.742 15.068 1.00 60.11 226 SER A N 1
ATOM 1657 C CA . SER A 1 210 ? 8.993 22.493 16.535 1.00 59.87 226 SER A CA 1
ATOM 1658 C C . SER A 1 210 ? 10.172 21.579 16.878 1.00 58.02 226 SER A C 1
ATOM 1659 O O . SER A 1 210 ? 10.241 20.478 16.293 1.00 61.38 226 SER A O 1
ATOM 1662 N N . VAL A 1 211 ? 11.107 22.030 17.722 1.00 53.58 227 VAL A N 1
ATOM 1663 C CA . VAL A 1 211 ? 12.259 21.193 18.173 1.00 50.03 227 VAL A CA 1
ATOM 1664 C C . VAL A 1 211 ? 12.193 21.126 19.694 1.00 46.22 227 VAL A C 1
ATOM 1665 O O . VAL A 1 211 ? 12.152 22.187 20.324 1.00 43.45 227 VAL A O 1
ATOM 1669 N N . GLN A 1 212 ? 12.112 19.914 20.230 1.00 44.92 228 GLN A N 1
ATOM 1670 C CA . GLN A 1 212 ? 12.156 19.648 21.687 1.00 43.92 228 GLN A CA 1
ATOM 1671 C C . GLN A 1 212 ? 13.484 18.974 22.026 1.00 42.29 228 GLN A C 1
ATOM 1672 O O . GLN A 1 212 ? 13.842 17.984 21.366 1.00 45.33 228 GLN A O 1
ATOM 1678 N N . GLU A 1 213 ? 14.176 19.464 23.047 1.00 40.23 229 GLU A N 1
ATOM 1679 C CA . GLU A 1 213 ? 15.278 18.729 23.700 1.00 39.46 229 GLU A CA 1
ATOM 1680 C C . GLU A 1 213 ? 14.779 18.136 25.031 1.00 35.96 229 GLU A C 1
ATOM 1681 O O . GLU A 1 213 ? 14.471 18.916 25.953 1.00 34.76 229 GLU A O 1
ATOM 1687 N N . ILE A 1 214 ? 14.810 16.816 25.148 1.00 33.82 230 ILE A N 1
ATOM 1688 C CA . ILE A 1 214 ? 14.325 16.141 26.381 1.00 34.60 230 ILE A CA 1
ATOM 1689 C C . ILE A 1 214 ? 15.509 15.966 27.333 1.00 33.17 230 ILE A C 1
ATOM 1690 O O . ILE A 1 214 ? 16.488 15.301 26.922 1.00 34.79 230 ILE A O 1
ATOM 1695 N N . ILE A 1 215 ? 15.404 16.527 28.551 1.00 30.77 231 ILE A N 1
ATOM 1696 C CA . ILE A 1 215 ? 16.429 16.423 29.623 1.00 31.91 231 ILE A CA 1
ATOM 1697 C C . ILE A 1 215 ? 15.814 15.781 30.872 1.00 30.05 231 ILE A C 1
ATOM 1698 O O . ILE A 1 215 ? 14.568 15.789 31.044 1.00 26.47 231 ILE A O 1
ATOM 1703 N N . GLU A 1 216 ? 16.695 15.333 31.765 1.00 31.30 232 GLU A N 1
ATOM 1704 C CA . GLU A 1 216 ? 16.333 14.706 33.065 1.00 29.32 232 GLU A CA 1
ATOM 1705 C C . GLU A 1 216 ? 16.961 15.549 34.164 1.00 30.79 232 GLU A C 1
ATOM 1706 O O . GLU A 1 216 ? 18.106 15.341 34.537 1.00 34.11 232 GLU A O 1
ATOM 1712 N N . PRO A 1 217 ? 16.262 16.552 34.702 1.00 30.48 233 PRO A N 1
ATOM 1713 C CA . PRO A 1 217 ? 16.824 17.390 35.764 1.00 30.75 233 PRO A CA 1
ATOM 1714 C C . PRO A 1 217 ? 17.156 16.698 37.096 1.00 32.16 233 PRO A C 1
ATOM 1715 O O . PRO A 1 217 ? 17.891 17.271 37.881 1.00 35.33 233 PRO A O 1
ATOM 1719 N N . GLY A 1 218 ? 16.622 15.500 37.327 1.00 29.79 234 GLY A N 1
ATOM 1720 C CA . GLY A 1 218 ? 16.696 14.814 38.618 1.00 29.74 234 GLY A CA 1
ATOM 1721 C C . GLY A 1 218 ? 15.831 15.520 39.643 1.00 29.42 234 GLY A C 1
ATOM 1722 O O . GLY A 1 218 ? 14.706 15.949 39.281 1.00 30.09 234 GLY A O 1
ATOM 1723 N N . ASP A 1 219 ? 16.278 15.588 40.886 1.00 26.69 235 ASP A N 1
ATOM 1724 C CA . ASP A 1 219 ? 15.463 16.117 42.007 1.00 26.00 235 ASP A CA 1
ATOM 1725 C C . ASP A 1 219 ? 15.668 17.629 42.043 1.00 27.74 235 ASP A C 1
ATOM 1726 O O . ASP A 1 219 ? 16.600 18.125 42.705 1.00 30.90 235 ASP A O 1
ATOM 1731 N N . TYR A 1 220 ? 14.854 18.323 41.278 1.00 25.26 236 TYR A N 1
ATOM 1732 C CA . TYR A 1 220 ? 15.053 19.761 40.972 1.00 25.19 236 TYR A CA 1
ATOM 1733 C C . TYR A 1 220 ? 13.721 20.363 40.557 1.00 22.63 236 TYR A C 1
ATOM 1734 O O . TYR A 1 220 ? 12.800 19.640 40.123 1.00 22.01 236 TYR A O 1
ATOM 1743 N N . ALA A 1 221 ? 13.638 21.686 40.656 1.00 20.94 237 ALA A N 1
ATOM 1744 C CA . ALA A 1 221 ? 12.565 22.474 40.031 1.00 19.58 237 ALA A CA 1
ATOM 1745 C C . ALA A 1 221 ? 13.113 23.148 38.776 1.00 19.51 237 ALA A C 1
ATOM 1746 O O . ALA A 1 221 ? 14.330 23.393 38.682 1.00 20.57 237 ALA A O 1
ATOM 1748 N N . ILE A 1 222 ? 12.210 23.319 37.839 1.00 19.87 238 ILE A N 1
ATOM 1749 C CA . ILE A 1 222 ? 12.471 23.969 36.541 1.00 20.31 238 ILE A CA 1
ATOM 1750 C C . ILE A 1 222 ? 11.411 25.019 36.280 1.00 20.94 238 ILE A C 1
ATOM 1751 O O . ILE A 1 222 ? 10.237 24.709 36.268 1.00 21.87 238 ILE A O 1
ATOM 1756 N N . ALA A 1 223 ? 11.842 26.200 35.863 1.00 21.03 239 ALA A N 1
ATOM 1757 C CA . ALA A 1 223 ? 10.929 27.294 35.494 1.00 20.58 239 ALA A CA 1
ATOM 1758 C C . ALA A 1 223 ? 11.412 27.859 34.181 1.00 22.17 239 ALA A C 1
ATOM 1759 O O . ALA A 1 223 ? 12.640 27.929 33.948 1.00 22.15 239 ALA A O 1
ATOM 1761 N N . THR A 1 224 ? 10.449 28.264 33.362 1.00 23.02 240 THR A N 1
ATOM 1762 C CA . THR A 1 224 ? 10.743 28.872 32.048 1.00 23.96 240 THR A CA 1
ATOM 1763 C C . THR A 1 224 ? 9.966 30.178 31.886 1.00 23.61 240 THR A C 1
ATOM 1764 O O . THR A 1 224 ? 8.757 30.182 32.091 1.00 24.23 240 THR A O 1
ATOM 1768 N N . SER A 1 225 ? 10.621 31.261 31.458 1.00 21.39 241 SER A N 1
ATOM 1769 C CA . SER A 1 225 ? 9.925 32.496 31.064 1.00 22.91 241 SER A CA 1
ATOM 1770 C C . SER A 1 225 ? 10.147 32.758 29.588 1.00 24.40 241 SER A C 1
ATOM 1771 O O . SER A 1 225 ? 11.154 32.264 29.072 1.00 23.74 241 SER A O 1
ATOM 1774 N N . GLY A 1 226 ? 9.168 33.396 28.961 1.00 25.78 242 GLY A N 1
ATOM 1775 C CA . GLY A 1 226 ? 9.159 33.646 27.509 1.00 31.51 242 GLY A CA 1
ATOM 1776 C C . GLY A 1 226 ? 8.559 32.472 26.741 1.00 40.31 242 GLY A C 1
ATOM 1777 O O . GLY A 1 226 ? 8.508 31.351 27.262 1.00 43.18 242 GLY A O 1
ATOM 1778 N N . ASP A 1 227 ? 8.125 32.737 25.518 1.00 46.64 243 ASP A N 1
ATOM 1779 C CA A ASP A 1 227 ? 7.450 31.741 24.640 0.60 51.72 243 ASP A CA 1
ATOM 1780 C CA B ASP A 1 227 ? 7.450 31.742 24.644 0.40 49.52 243 ASP A CA 1
ATOM 1781 C C . ASP A 1 227 ? 8.150 31.776 23.282 1.00 53.94 243 ASP A C 1
ATOM 1782 O O . ASP A 1 227 ? 8.154 32.863 22.666 1.00 55.65 243 ASP A O 1
ATOM 1791 N N . TYR A 1 228 ? 8.735 30.644 22.874 1.00 60.75 244 TYR A N 1
ATOM 1792 C CA . TYR A 1 228 ? 9.497 30.499 21.604 1.00 69.13 244 TYR A CA 1
ATOM 1793 C C . TYR A 1 228 ? 8.595 30.918 20.427 1.00 72.22 244 TYR A C 1
ATOM 1794 O O . TYR A 1 228 ? 9.137 31.488 19.453 1.00 73.97 244 TYR A O 1
ATOM 1803 N N . ARG A 1 229 ? 7.273 30.704 20.559 1.00 71.07 245 ARG A N 1
ATOM 1804 C CA . ARG A 1 229 ? 6.239 30.789 19.481 1.00 71.99 245 ARG A CA 1
ATOM 1805 C C . ARG A 1 229 ? 6.158 32.217 18.922 1.00 67.84 245 ARG A C 1
ATOM 1806 O O . ARG A 1 229 ? 6.398 33.151 19.701 1.00 62.89 245 ARG A O 1
ATOM 1814 N N . GLN A 1 234 ? 6.351 39.368 12.721 1.00 54.98 250 GLN A N 1
ATOM 1815 C CA . GLN A 1 234 ? 6.811 40.592 12.010 1.00 54.82 250 GLN A CA 1
ATOM 1816 C C . GLN A 1 234 ? 7.515 41.513 13.005 1.00 54.42 250 GLN A C 1
ATOM 1817 O O . GLN A 1 234 ? 7.153 41.490 14.195 1.00 52.43 250 GLN A O 1
ATOM 1823 N N . ASP A 1 235 ? 8.462 42.313 12.512 1.00 55.80 251 ASP A N 1
ATOM 1824 C CA . ASP A 1 235 ? 9.366 43.168 13.328 1.00 54.74 251 ASP A CA 1
ATOM 1825 C C . ASP A 1 235 ? 8.644 44.467 13.695 1.00 51.90 251 ASP A C 1
ATOM 1826 O O . ASP A 1 235 ? 8.847 45.476 12.999 1.00 57.11 251 ASP A O 1
ATOM 1831 N N . GLY A 1 236 ? 7.854 44.448 14.766 1.00 48.52 252 GLY A N 1
ATOM 1832 C CA . GLY A 1 236 ? 7.219 45.662 15.307 1.00 41.68 252 GLY A CA 1
ATOM 1833 C C . GLY A 1 236 ? 7.582 45.886 16.763 1.00 39.02 252 GLY A C 1
ATOM 1834 O O . GLY A 1 236 ? 8.554 45.268 17.295 1.00 37.92 252 GLY A O 1
ATOM 1835 N N . VAL A 1 237 ? 6.815 46.748 17.423 1.00 33.11 253 VAL A N 1
ATOM 1836 C CA . VAL A 1 237 ? 6.984 47.027 18.865 1.00 32.27 253 VAL A CA 1
ATOM 1837 C C . VAL A 1 237 ? 6.803 45.702 19.601 1.00 29.48 253 VAL A C 1
ATOM 1838 O O . VAL A 1 237 ? 5.835 44.948 19.309 1.00 28.34 253 VAL A O 1
ATOM 1842 N N . ARG A 1 238 ? 7.679 45.433 20.564 1.00 30.82 254 ARG A N 1
ATOM 1843 C CA . ARG A 1 238 ? 7.579 44.206 21.373 1.00 31.92 254 ARG A CA 1
ATOM 1844 C C . ARG A 1 238 ? 6.480 44.405 22.409 1.00 28.52 254 ARG A C 1
ATOM 1845 O O . ARG A 1 238 ? 6.508 45.435 23.139 1.00 29.87 254 ARG A O 1
ATOM 1853 N N . TYR A 1 239 ? 5.594 43.439 22.489 1.00 29.77 255 TYR A N 1
ATOM 1854 C CA . TYR A 1 239 ? 4.447 43.457 23.426 1.00 29.58 255 TYR A CA 1
ATOM 1855 C C . TYR A 1 239 ? 4.361 42.087 24.089 1.00 29.11 255 TYR A C 1
ATOM 1856 O O . TYR A 1 239 ? 4.195 41.066 23.436 1.00 32.54 255 TYR A O 1
ATOM 1865 N N . SER A 1 240 ? 4.593 42.076 25.376 1.00 27.51 256 SER A N 1
ATOM 1866 C CA . SER A 1 240 ? 4.515 40.859 26.210 1.00 26.95 256 SER A CA 1
ATOM 1867 C C . SER A 1 240 ? 4.241 41.291 27.635 1.00 25.25 256 SER A C 1
ATOM 1868 O O . SER A 1 240 ? 4.332 42.497 27.947 1.00 25.35 256 SER A O 1
ATOM 1871 N N . HIS A 1 241 ? 3.905 40.299 28.458 1.00 25.39 257 HIS A N 1
ATOM 1872 C CA . HIS A 1 241 ? 3.560 40.524 29.882 1.00 25.22 257 HIS A CA 1
ATOM 1873 C C . HIS A 1 241 ? 4.785 40.756 30.764 1.00 23.69 257 HIS A C 1
ATOM 1874 O O . HIS A 1 241 ? 4.564 41.096 31.917 1.00 23.68 257 HIS A O 1
ATOM 1881 N N . ILE A 1 242 ? 6.009 40.611 30.245 1.00 22.17 258 ILE A N 1
ATOM 1882 C CA . ILE A 1 242 ? 7.244 40.835 31.051 1.00 22.48 258 ILE A CA 1
ATOM 1883 C C . ILE A 1 242 ? 7.668 42.280 30.882 1.00 23.81 258 ILE A C 1
ATOM 1884 O O . ILE A 1 242 ? 7.967 42.705 29.763 1.00 23.05 258 ILE A O 1
ATOM 1889 N N . ILE A 1 243 ? 7.653 43.031 31.970 1.00 23.55 259 ILE A N 1
ATOM 1890 C CA . ILE A 1 243 ? 7.903 44.496 31.968 1.00 23.88 259 ILE A CA 1
ATOM 1891 C C . ILE A 1 243 ? 9.359 44.759 32.386 1.00 23.24 259 ILE A C 1
ATOM 1892 O O . ILE A 1 243 ? 9.854 44.167 33.358 1.00 23.55 259 ILE A O 1
ATOM 1897 N N . ASP A 1 244 ? 10.013 45.697 31.721 1.00 24.76 260 ASP A N 1
ATOM 1898 C CA . ASP A 1 244 ? 11.352 46.188 32.111 1.00 25.71 260 ASP A CA 1
ATOM 1899 C C . ASP A 1 244 ? 11.125 47.316 33.108 1.00 26.08 260 ASP A C 1
ATOM 1900 O O . ASP A 1 244 ? 10.574 48.358 32.752 1.00 26.11 260 ASP A O 1
ATOM 1905 N N . PRO A 1 245 ? 11.482 47.140 34.380 1.00 25.28 261 PRO A N 1
ATOM 1906 C CA . PRO A 1 245 ? 11.201 48.168 35.390 1.00 27.03 261 PRO A CA 1
ATOM 1907 C C . PRO A 1 245 ? 11.850 49.519 35.074 1.00 30.79 261 PRO A C 1
ATOM 1908 O O . PRO A 1 245 ? 11.315 50.515 35.536 1.00 31.52 261 PRO A O 1
ATOM 1912 N N . THR A 1 246 ? 12.918 49.525 34.281 1.00 32.50 262 THR A N 1
ATOM 1913 C CA . THR A 1 246 ? 13.708 50.750 33.979 1.00 35.35 262 THR A CA 1
ATOM 1914 C C . THR A 1 246 ? 12.962 51.581 32.934 1.00 35.50 262 THR A C 1
ATOM 1915 O O . THR A 1 246 ? 12.949 52.842 33.077 1.00 38.24 262 THR A O 1
ATOM 1919 N N . THR A 1 247 ? 12.296 50.920 31.991 1.00 31.44 263 THR A N 1
ATOM 1920 C CA . THR A 1 247 ? 11.536 51.596 30.911 1.00 30.86 263 THR A CA 1
ATOM 1921 C C . THR A 1 247 ? 10.060 51.769 31.284 1.00 29.09 263 THR A C 1
ATOM 1922 O O . THR A 1 247 ? 9.409 52.645 30.668 1.00 29.70 263 THR A O 1
ATOM 1926 N N . GLY A 1 248 ? 9.497 50.882 32.117 1.00 26.01 264 GLY A N 1
ATOM 1927 C CA . GLY A 1 248 ? 8.055 50.870 32.362 1.00 25.70 264 GLY A CA 1
ATOM 1928 C C . GLY A 1 248 ? 7.307 50.198 31.229 1.00 24.61 264 GLY A C 1
ATOM 1929 O O . GLY A 1 248 ? 6.065 50.127 31.297 1.00 24.67 264 GLY A O 1
ATOM 1930 N N . ARG A 1 249 ? 8.028 49.648 30.253 1.00 25.50 265 ARG A N 1
ATOM 1931 C CA . ARG A 1 249 ? 7.412 49.012 29.072 1.00 25.29 265 ARG A CA 1
ATOM 1932 C C . ARG A 1 249 ? 7.736 47.528 28.983 1.00 24.13 265 ARG A C 1
ATOM 1933 O O . ARG A 1 249 ? 8.732 47.045 29.522 1.00 24.92 265 ARG A O 1
ATOM 1941 N N . PRO A 1 250 ? 6.961 46.773 28.193 1.00 23.41 266 PRO A N 1
ATOM 1942 C CA . PRO A 1 250 ? 7.374 45.420 27.838 1.00 22.60 266 PRO A CA 1
ATOM 1943 C C . PRO A 1 250 ? 8.836 45.332 27.397 1.00 23.23 266 PRO A C 1
ATOM 1944 O O . PRO A 1 250 ? 9.364 46.173 26.668 1.00 23.83 266 PRO A O 1
ATOM 1948 N N . ILE A 1 251 ? 9.486 44.251 27.826 1.00 23.32 267 ILE A N 1
ATOM 1949 C CA A ILE A 1 251 ? 10.918 44.053 27.508 0.60 25.41 267 ILE A CA 1
ATOM 1950 C CA B ILE A 1 251 ? 10.908 43.967 27.515 0.40 24.41 267 ILE A CA 1
ATOM 1951 C C . ILE A 1 251 ? 11.105 44.070 26.002 1.00 26.34 267 ILE A C 1
ATOM 1952 O O . ILE A 1 251 ? 10.240 43.580 25.259 1.00 27.97 267 ILE A O 1
ATOM 1961 N N . ASN A 1 252 ? 12.207 44.669 25.620 1.00 27.10 268 ASN A N 1
ATOM 1962 C CA . ASN A 1 252 ? 12.651 44.793 24.224 1.00 29.90 268 ASN A CA 1
ATOM 1963 C C . ASN A 1 252 ? 14.116 44.382 24.252 1.00 30.78 268 ASN A C 1
ATOM 1964 O O . ASN A 1 252 ? 15.007 45.276 24.457 1.00 35.71 268 ASN A O 1
ATOM 1969 N N . ASN A 1 253 ? 14.373 43.088 24.209 1.00 27.53 269 ASN A N 1
ATOM 1970 C CA . ASN A 1 253 ? 15.744 42.560 24.137 1.00 26.07 269 ASN A CA 1
ATOM 1971 C C . ASN A 1 253 ? 15.703 41.324 23.240 1.00 25.09 269 ASN A C 1
ATOM 1972 O O . ASN A 1 253 ? 14.632 41.082 22.689 1.00 26.06 269 ASN A O 1
ATOM 1977 N N . ARG A 1 254 ? 16.822 40.615 23.141 1.00 26.54 270 ARG A N 1
ATOM 1978 C CA . ARG A 1 254 ? 16.998 39.515 22.169 1.00 26.63 270 ARG A CA 1
ATOM 1979 C C . ARG A 1 254 ? 16.509 38.225 22.810 1.00 26.28 270 ARG A C 1
ATOM 1980 O O . ARG A 1 254 ? 16.556 37.196 22.104 1.00 27.18 270 ARG A O 1
ATOM 1988 N N . VAL A 1 255 ? 16.108 38.237 24.078 1.00 23.93 271 VAL A N 1
ATOM 1989 C CA . VAL A 1 255 ? 15.893 36.960 24.803 1.00 25.20 271 VAL A CA 1
ATOM 1990 C C . VAL A 1 255 ? 14.548 36.360 24.409 1.00 24.60 271 VAL A C 1
ATOM 1991 O O . VAL A 1 255 ? 13.542 37.019 24.535 1.00 24.65 271 VAL A O 1
ATOM 1995 N N . VAL A 1 256 ? 14.568 35.108 23.958 1.00 24.31 272 VAL A N 1
ATOM 1996 C CA . VAL A 1 256 ? 13.359 34.365 23.528 1.00 25.32 272 VAL A CA 1
ATOM 1997 C C . VAL A 1 256 ? 12.808 33.605 24.742 1.00 24.20 272 VAL A C 1
ATOM 1998 O O . VAL A 1 256 ? 11.601 33.661 24.980 1.00 24.51 272 VAL A O 1
ATOM 2002 N N . SER A 1 257 ? 13.675 32.928 25.478 1.00 24.66 273 SER A N 1
ATOM 2003 C CA . SER A 1 257 ? 13.235 32.130 26.647 1.00 23.98 273 SER A CA 1
ATOM 2004 C C . SER A 1 257 ? 14.397 31.977 27.612 1.00 23.37 273 SER A C 1
ATOM 2005 O O . SER A 1 257 ? 15.570 31.962 27.216 1.00 23.17 273 SER A O 1
ATOM 2008 N N . VAL A 1 258 ? 14.053 31.723 28.870 1.00 21.85 274 VAL A N 1
ATOM 2009 C CA . VAL A 1 258 ? 15.041 31.474 29.921 1.00 22.20 274 VAL A CA 1
ATOM 2010 C C . VAL A 1 258 ? 14.497 30.312 30.715 1.00 21.58 274 VAL A C 1
ATOM 2011 O O . VAL A 1 258 ? 13.351 30.428 31.204 1.00 22.17 274 VAL A O 1
ATOM 2015 N N . THR A 1 259 ? 15.309 29.273 30.818 1.00 21.10 275 THR A N 1
ATOM 2016 C CA . THR A 1 259 ? 15.048 28.098 31.670 1.00 20.91 275 THR A CA 1
ATOM 2017 C C . THR A 1 259 ? 16.038 28.095 32.842 1.00 21.41 275 THR A C 1
ATOM 2018 O O . THR A 1 259 ? 17.241 28.160 32.607 1.00 21.63 275 THR A O 1
ATOM 2022 N N . VAL A 1 260 ? 15.521 27.971 34.077 1.00 20.76 276 VAL A N 1
ATOM 2023 C CA . VAL A 1 260 ? 16.320 27.967 35.314 1.00 21.03 276 VAL A CA 1
ATOM 2024 C C . VAL A 1 260 ? 15.994 26.696 36.104 1.00 21.18 276 VAL A C 1
ATOM 2025 O O . VAL A 1 260 ? 14.804 26.377 36.289 1.00 20.55 276 VAL A O 1
ATOM 2029 N N . LEU A 1 261 ? 17.040 26.031 36.579 1.00 21.36 277 LEU A N 1
ATOM 2030 C CA . LEU A 1 261 ? 16.899 24.981 37.619 1.00 23.28 277 LEU A CA 1
ATOM 2031 C C . LEU A 1 261 ? 17.237 25.550 39.001 1.00 23.13 277 LEU A C 1
ATOM 2032 O O . LEU A 1 261 ? 18.206 26.291 39.153 1.00 22.75 277 LEU A O 1
ATOM 2037 N N . ASP A 1 262 ? 16.472 25.122 39.996 1.00 23.35 278 ASP A N 1
ATOM 2038 C CA . ASP A 1 262 ? 16.773 25.422 41.419 1.00 22.52 278 ASP A CA 1
ATOM 2039 C C . ASP A 1 262 ? 16.069 24.339 42.237 1.00 22.22 278 ASP A C 1
ATOM 2040 O O . ASP A 1 262 ? 15.057 23.868 41.783 1.00 20.93 278 ASP A O 1
ATOM 2045 N N . LYS A 1 263 ? 16.561 24.067 43.421 1.00 22.55 279 LYS A N 1
ATOM 2046 C CA . LYS A 1 263 ? 15.870 23.162 44.364 1.00 23.94 279 LYS A CA 1
ATOM 2047 C C . LYS A 1 263 ? 14.464 23.691 44.695 1.00 21.81 279 LYS A C 1
ATOM 2048 O O . LYS A 1 263 ? 13.571 22.878 44.984 1.00 23.29 279 LYS A O 1
ATOM 2054 N N . SER A 1 264 ? 14.235 25.003 44.640 1.00 20.55 280 SER A N 1
ATOM 2055 C CA . SER A 1 264 ? 12.941 25.661 44.883 1.00 19.58 280 SER A CA 1
ATOM 2056 C C . SER A 1 264 ? 12.329 26.149 43.577 1.00 19.79 280 SER A C 1
ATOM 2057 O O . SER A 1 264 ? 12.992 26.879 42.850 1.00 19.42 280 SER A O 1
ATOM 2060 N N . CYS A 1 265 ? 11.106 25.736 43.323 1.00 20.64 281 CYS A N 1
ATOM 2061 C CA . CYS A 1 265 ? 10.357 26.231 42.156 1.00 19.38 281 CYS A CA 1
ATOM 2062 C C . CYS A 1 265 ? 10.082 27.724 42.324 1.00 19.53 281 CYS A C 1
ATOM 2063 O O . CYS A 1 265 ? 10.209 28.471 41.358 1.00 18.53 281 CYS A O 1
ATOM 2066 N N . MET A 1 266 ? 9.756 28.163 43.500 1.00 18.92 282 MET A N 1
ATOM 2067 C CA . MET A 1 266 ? 9.594 29.625 43.766 1.00 20.21 282 MET A CA 1
ATOM 2068 C C . MET A 1 266 ? 10.837 30.378 43.263 1.00 19.73 282 MET A C 1
ATOM 2069 O O . MET A 1 266 ? 10.735 31.400 42.488 1.00 20.34 282 MET A O 1
ATOM 2074 N N . THR A 1 267 ? 12.011 29.923 43.647 1.00 19.78 283 THR A N 1
ATOM 2075 C CA . THR A 1 267 ? 13.285 30.576 43.304 1.00 21.05 283 THR A CA 1
ATOM 2076 C C . THR A 1 267 ? 13.527 30.474 41.804 1.00 20.62 283 THR A C 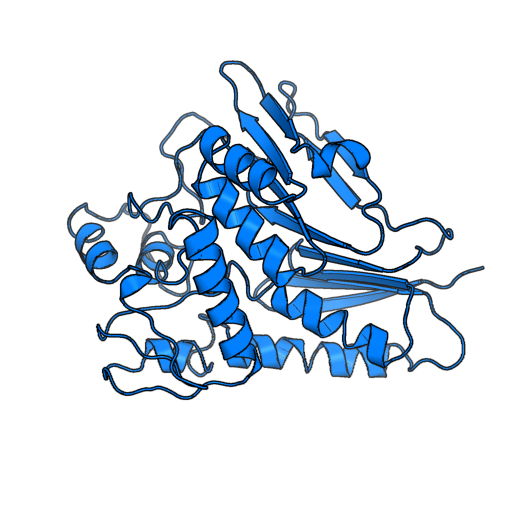1
ATOM 2077 O O . THR A 1 267 ? 13.889 31.508 41.174 1.00 21.20 283 THR A O 1
ATOM 2081 N N . ALA A 1 268 ? 13.314 29.304 41.211 1.00 20.18 284 ALA A N 1
ATOM 2082 C CA . ALA A 1 268 ? 13.527 29.134 39.761 1.00 20.59 284 ALA A CA 1
ATOM 2083 C C . ALA A 1 268 ? 12.597 30.072 38.995 1.00 19.74 284 ALA A C 1
ATOM 2084 O O . ALA A 1 268 ? 13.055 30.692 38.017 1.00 20.19 284 ALA A O 1
ATOM 2086 N N . ASP A 1 269 ? 11.362 30.226 39.470 1.00 20.22 285 ASP A N 1
ATOM 2087 C CA . ASP A 1 269 ? 10.321 31.061 38.805 1.00 18.90 285 ASP A CA 1
ATOM 2088 C C . ASP A 1 269 ? 10.763 32.513 38.774 1.00 19.79 285 ASP A C 1
ATOM 2089 O O . ASP A 1 269 ? 10.722 33.144 37.678 1.00 19.81 285 ASP A O 1
ATOM 2094 N N . GLY A 1 270 ? 11.120 33.079 39.921 1.00 20.73 286 GLY A N 1
ATOM 2095 C CA . GLY A 1 270 ? 11.617 34.465 40.017 1.00 22.00 286 GLY A CA 1
ATOM 2096 C C . GLY A 1 270 ? 12.844 34.664 39.156 1.00 21.07 286 GLY A C 1
ATOM 2097 O O . GLY A 1 270 ? 12.931 35.693 38.444 1.00 21.84 286 GLY A O 1
ATOM 2098 N N . LEU A 1 271 ? 13.773 33.717 39.198 1.00 20.34 287 LEU A N 1
ATOM 2099 C CA . LEU A 1 271 ? 15.052 33.843 38.455 1.00 21.74 287 LEU A CA 1
ATOM 2100 C C . LEU A 1 271 ? 14.825 33.857 36.955 1.00 22.31 287 LEU A C 1
ATOM 2101 O O . LEU A 1 271 ? 15.434 34.717 36.270 1.00 22.19 287 LEU A O 1
ATOM 2106 N N . ALA A 1 272 ? 13.945 32.994 36.464 1.00 22.29 288 ALA A N 1
ATOM 2107 C CA . ALA A 1 272 ? 13.770 32.898 35.008 1.00 21.46 288 ALA A CA 1
ATOM 2108 C C . ALA A 1 272 ? 13.290 34.265 34.493 1.00 21.61 288 ALA A C 1
ATOM 2109 O O . ALA A 1 272 ? 13.806 34.730 33.460 1.00 21.72 288 ALA A O 1
ATOM 2111 N N . THR A 1 273 ? 12.323 34.888 35.177 1.00 19.85 289 THR A N 1
ATOM 2112 C CA . THR A 1 273 ? 11.778 36.179 34.687 1.00 20.60 289 THR A CA 1
ATOM 2113 C C . THR A 1 273 ? 12.878 37.248 34.852 1.00 21.35 289 THR A C 1
ATOM 2114 O O . THR A 1 273 ? 13.086 38.098 33.959 1.00 20.82 289 THR A O 1
ATOM 2118 N N . GLY A 1 274 ? 13.525 37.287 36.020 1.00 21.86 290 GLY A N 1
ATOM 2119 C CA . GLY A 1 274 ? 14.535 38.297 36.316 1.00 23.17 290 GLY A CA 1
ATOM 2120 C C . GLY A 1 274 ? 15.682 38.253 35.346 1.00 22.98 290 GLY A C 1
ATOM 2121 O O . GLY A 1 274 ? 16.047 39.318 34.788 1.00 23.50 290 GLY A O 1
ATOM 2122 N N . LEU A 1 275 ? 16.217 37.066 35.074 1.00 23.37 291 LEU A N 1
ATOM 2123 C CA . LEU A 1 275 ? 17.348 36.946 34.136 1.00 24.39 291 LEU A CA 1
ATOM 2124 C C . LEU A 1 275 ? 16.880 37.335 32.714 1.00 24.12 291 LEU A C 1
ATOM 2125 O O . LEU A 1 275 ? 17.646 38.002 31.975 1.00 23.92 291 LEU A O 1
ATOM 2130 N N . MET A 1 276 ? 15.653 37.002 32.326 1.00 24.03 292 MET A N 1
ATOM 2131 C CA . MET A 1 276 ? 15.106 37.421 31.001 1.00 24.30 292 MET A CA 1
ATOM 2132 C C . MET A 1 276 ? 15.147 38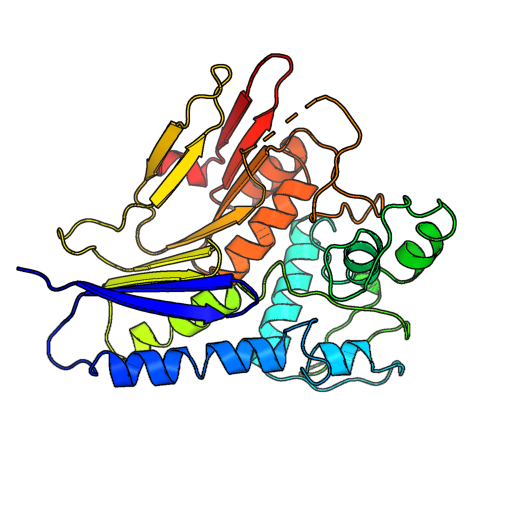.955 30.848 1.00 24.90 292 MET A C 1
ATOM 2133 O O . MET A 1 276 ? 15.593 39.457 29.804 1.00 25.93 292 MET A O 1
ATOM 2138 N N . VAL A 1 277 ? 14.730 39.688 31.870 1.00 23.19 293 VAL A N 1
ATOM 2139 C CA . VAL A 1 277 ? 14.681 41.171 31.866 1.00 23.58 293 VAL A CA 1
ATOM 2140 C C . VAL A 1 277 ? 16.122 41.704 31.826 1.00 23.87 293 VAL A C 1
ATOM 2141 O O . VAL A 1 277 ? 16.371 42.748 31.160 1.00 24.42 293 VAL A O 1
ATOM 2145 N N . MET A 1 278 ? 17.070 41.019 32.480 1.00 23.66 294 MET A N 1
ATOM 2146 C CA . MET A 1 278 ? 18.498 41.476 32.504 1.00 26.61 294 MET A CA 1
ATOM 2147 C C . MET A 1 278 ? 19.114 41.394 31.108 1.00 27.13 294 MET A C 1
ATOM 2148 O O . MET A 1 278 ? 19.967 42.262 30.781 1.00 27.43 294 MET A O 1
ATOM 2153 N N . GLY A 1 279 ? 18.676 40.426 30.298 1.00 27.05 295 GLY A N 1
ATOM 2154 C CA . GLY A 1 279 ? 19.283 40.151 29.002 1.00 27.88 295 GLY A CA 1
ATOM 2155 C C . GLY A 1 279 ? 20.417 39.162 29.128 1.00 28.31 295 GLY A C 1
ATOM 2156 O O . GLY A 1 279 ? 20.805 38.804 30.271 1.00 26.34 295 GLY A O 1
ATOM 2157 N N . GLU A 1 280 ? 20.892 38.653 27.998 1.00 28.22 296 GLU A N 1
ATOM 2158 C CA . GLU A 1 280 ? 21.806 37.484 28.017 1.00 28.86 296 GLU A CA 1
ATOM 2159 C C . GLU A 1 280 ? 23.151 37.900 28.636 1.00 30.17 296 GLU A C 1
ATOM 2160 O O . GLU A 1 280 ? 23.707 37.089 29.416 1.00 30.86 296 GLU A O 1
ATOM 2166 N N . GLU A 1 281 ? 23.651 39.106 28.388 1.00 29.08 297 GLU A N 1
ATOM 2167 C CA . GLU A 1 281 ? 25.013 39.465 28.894 1.00 30.98 297 GLU A CA 1
ATOM 2168 C C . GLU A 1 281 ? 25.004 39.528 30.427 1.00 30.26 297 GLU A C 1
ATOM 2169 O O . GLU A 1 281 ? 25.786 38.798 31.054 1.00 31.57 297 GLU A O 1
ATOM 2175 N N . ARG A 1 282 ? 24.153 40.366 31.006 1.00 29.91 298 ARG A N 1
ATOM 2176 C CA . ARG A 1 282 ? 24.130 40.600 32.474 1.00 29.22 298 ARG A CA 1
ATOM 2177 C C . ARG A 1 282 ? 23.498 39.387 33.139 1.00 27.93 298 ARG A C 1
ATOM 2178 O O . ARG A 1 282 ? 23.931 39.027 34.257 1.00 27.99 298 ARG A O 1
ATOM 2186 N N . GLY A 1 283 ? 22.487 38.789 32.505 1.00 25.46 299 GLY A N 1
ATOM 2187 C CA . GLY A 1 283 ? 21.819 37.606 33.078 1.00 25.32 299 GLY A CA 1
ATOM 2188 C C . GLY A 1 283 ? 22.737 36.407 33.173 1.00 25.42 299 GLY A C 1
ATOM 2189 O O . GLY A 1 283 ? 22.743 35.714 34.232 1.00 25.56 299 GLY A O 1
ATOM 2190 N N . MET A 1 284 ? 23.462 36.076 32.108 1.00 27.84 300 MET A N 1
ATOM 2191 C CA . MET A 1 284 ? 24.363 34.904 32.146 1.00 28.77 300 MET A CA 1
ATOM 2192 C C . MET A 1 284 ? 25.497 35.181 33.147 1.00 29.79 300 MET A C 1
ATOM 2193 O O . MET A 1 284 ? 25.925 34.223 33.831 1.00 29.29 300 MET A O 1
ATOM 2198 N N . ALA A 1 285 ? 25.898 36.449 33.310 1.00 29.80 301 ALA A N 1
ATOM 2199 C CA . ALA A 1 285 ? 26.964 36.839 34.263 1.00 30.30 301 ALA A CA 1
ATOM 2200 C C . ALA A 1 285 ? 26.473 36.549 35.685 1.00 29.97 301 ALA A C 1
ATOM 2201 O O . ALA A 1 285 ? 27.238 35.918 36.466 1.00 32.36 301 ALA A O 1
ATOM 2203 N N . VAL A 1 286 ? 25.234 36.909 36.009 1.00 28.52 302 VAL A N 1
ATOM 2204 C CA . VAL A 1 286 ? 24.663 36.569 37.345 1.00 30.15 302 VAL A CA 1
ATOM 2205 C C . VAL A 1 286 ? 24.603 35.050 37.511 1.00 29.55 302 VAL A C 1
ATOM 2206 O O . VAL A 1 286 ? 24.893 34.528 38.619 1.00 29.33 302 VAL A O 1
ATOM 2210 N N . ALA A 1 287 ? 24.204 34.314 36.475 1.00 28.20 303 ALA A N 1
ATOM 2211 C CA . ALA A 1 287 ? 24.047 32.848 36.569 1.00 28.12 303 ALA A CA 1
ATOM 2212 C C . ALA A 1 287 ? 25.426 32.228 36.837 1.00 29.94 303 ALA A C 1
ATOM 2213 O O . ALA A 1 287 ? 25.555 31.262 37.610 1.00 28.73 303 ALA A O 1
ATOM 2215 N N . GLU A 1 288 ? 26.440 32.729 36.157 1.00 30.42 304 GLU A N 1
ATOM 2216 C CA . GLU A 1 288 ? 27.824 32.237 36.365 1.00 31.96 304 GLU A CA 1
ATOM 2217 C C . GLU A 1 288 ? 28.324 32.505 37.780 1.00 32.71 304 GLU A C 1
ATOM 2218 O O . GLU A 1 288 ? 28.902 31.574 38.368 1.00 34.77 304 GLU A O 1
ATOM 2224 N N . ALA A 1 289 ? 28.102 33.713 38.285 1.00 32.05 305 ALA A N 1
ATOM 2225 C CA . ALA A 1 289 ? 28.645 34.188 39.575 1.00 33.45 305 ALA A CA 1
ATOM 2226 C C . ALA A 1 289 ? 27.951 33.463 40.727 1.00 35.05 305 ALA A C 1
ATOM 2227 O O . ALA A 1 289 ? 28.524 33.426 41.838 1.00 37.98 305 ALA A O 1
ATOM 2229 N N . ASN A 1 290 ? 26.768 32.894 40.489 1.00 32.42 306 ASN A N 1
ATOM 2230 C CA . ASN A 1 290 ? 25.924 32.377 41.598 1.00 31.07 306 ASN A CA 1
ATOM 2231 C C . ASN A 1 290 ? 25.602 30.904 41.394 1.00 31.08 306 ASN A C 1
ATOM 2232 O O . ASN A 1 290 ? 24.726 30.371 42.124 1.00 30.02 306 ASN A O 1
ATOM 2237 N N . GLN A 1 291 ? 26.292 30.218 40.493 1.00 30.68 307 GLN A N 1
ATOM 2238 C CA . GLN A 1 291 ? 26.083 28.758 40.339 1.00 32.11 307 GLN A CA 1
ATOM 2239 C C . GLN A 1 291 ? 24.604 28.480 40.053 1.00 28.88 307 GLN A C 1
ATOM 2240 O O . GLN A 1 291 ? 24.084 27.500 40.568 1.00 28.01 307 GLN A O 1
ATOM 2246 N N . ILE A 1 292 ? 23.963 29.284 39.206 1.00 26.76 308 ILE A N 1
ATOM 2247 C CA . ILE A 1 292 ? 22.563 29.052 38.772 1.00 26.16 308 ILE A CA 1
ATOM 2248 C C . ILE A 1 292 ? 22.592 28.317 37.443 1.00 25.06 308 ILE A C 1
ATOM 2249 O O . ILE A 1 292 ? 23.179 28.851 36.492 1.00 26.71 308 ILE A O 1
ATOM 2254 N N . PRO A 1 293 ? 22.004 27.113 37.336 1.00 25.61 309 PRO A N 1
ATOM 2255 C CA . PRO A 1 293 ? 21.844 26.438 36.053 1.00 24.89 309 PRO A CA 1
ATOM 2256 C C . PRO A 1 293 ? 20.805 27.190 35.207 1.00 25.29 309 PRO A C 1
ATOM 2257 O O . PRO A 1 293 ? 19.615 27.240 35.560 1.00 23.84 309 PRO A O 1
ATOM 2261 N N . VAL A 1 294 ? 21.256 27.766 34.090 1.00 26.07 310 VAL A N 1
ATOM 2262 C CA . VAL A 1 294 ? 20.354 28.548 33.215 1.00 25.95 310 VAL A CA 1
ATOM 2263 C C . VAL A 1 294 ? 20.653 28.218 31.757 1.00 28.00 310 VAL A C 1
ATOM 2264 O O . VAL A 1 294 ? 21.855 28.116 31.389 1.00 27.72 310 VAL A O 1
ATOM 2268 N N . LEU A 1 295 ? 19.588 28.165 30.962 1.00 27.12 311 LEU A N 1
ATOM 2269 C CA . LEU A 1 295 ? 19.671 28.129 29.489 1.00 27.91 311 LEU A CA 1
ATOM 2270 C C . LEU A 1 295 ? 18.861 29.303 28.962 1.00 28.18 311 LEU A C 1
ATOM 2271 O O . LEU A 1 295 ? 17.640 29.379 29.167 1.00 26.27 311 LEU A O 1
ATOM 2276 N N . MET A 1 296 ? 19.535 30.176 28.234 1.00 29.02 312 MET A N 1
ATOM 2277 C CA . MET A 1 296 ? 18.844 31.297 27.579 1.00 29.54 312 MET A CA 1
ATOM 2278 C C . MET A 1 296 ? 18.916 31.093 26.094 1.00 30.21 312 MET A C 1
ATOM 2279 O O . MET A 1 296 ? 20.034 30.808 25.599 1.00 32.29 312 MET A O 1
ATOM 2284 N N . ILE A 1 297 ? 17.773 31.216 25.458 1.00 27.77 313 ILE A N 1
ATOM 2285 C CA . ILE A 1 297 ? 17.690 31.197 23.983 1.00 29.14 313 ILE A CA 1
ATOM 2286 C C . ILE A 1 297 ? 17.506 32.631 23.523 1.00 27.36 313 ILE A C 1
ATOM 2287 O O . ILE A 1 297 ? 16.616 33.314 24.025 1.00 24.66 313 ILE A O 1
ATOM 2292 N N . VAL A 1 298 ? 18.345 33.066 22.588 1.00 28.42 314 VAL A N 1
ATOM 2293 C CA . VAL A 1 298 ? 18.322 34.473 22.126 1.00 30.19 314 VAL A CA 1
ATOM 2294 C C . VAL A 1 298 ? 18.227 34.474 20.618 1.00 29.88 314 VAL A C 1
ATOM 2295 O O . VAL A 1 298 ? 18.739 33.533 19.979 1.00 30.91 314 VAL A O 1
ATOM 2299 N N . LYS A 1 299 ? 17.525 35.481 20.126 1.00 31.21 315 LYS A N 1
ATOM 2300 C CA . LYS A 1 299 ? 17.384 35.758 18.670 1.00 33.11 315 LYS A CA 1
ATOM 2301 C C . LYS A 1 299 ? 18.649 36.477 18.207 1.00 33.96 315 LYS A C 1
ATOM 2302 O O . LYS A 1 299 ? 18.926 37.544 18.762 1.00 35.84 315 LYS A O 1
ATOM 2308 N N . THR A 1 300 ? 19.352 35.911 17.224 1.00 33.08 316 THR A N 1
ATOM 2309 C CA . THR A 1 300 ? 20.564 36.507 16.605 1.00 35.53 316 THR A CA 1
ATOM 2310 C C . THR A 1 300 ? 20.136 37.202 15.319 1.00 36.19 316 THR A C 1
ATOM 2311 O O . THR A 1 300 ? 18.946 37.189 14.983 1.00 35.97 316 THR A O 1
ATOM 2315 N N . ASP A 1 301 ? 2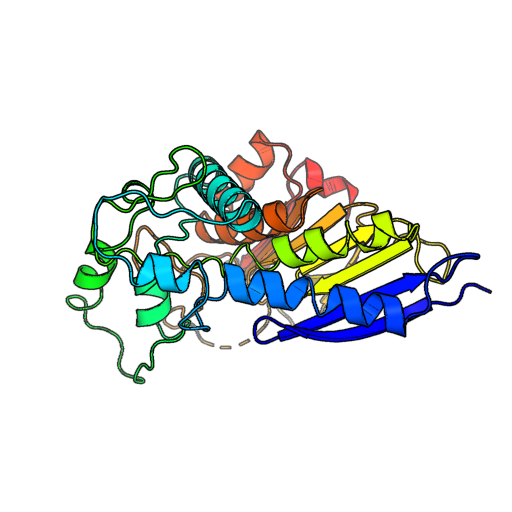1.086 37.819 14.633 1.00 38.27 317 ASP A N 1
ATOM 2316 C CA . ASP A 1 301 ? 20.786 38.562 13.394 1.00 41.39 317 ASP A CA 1
ATOM 2317 C C . ASP A 1 301 ? 20.042 37.677 12.382 1.00 42.19 317 ASP A C 1
ATOM 2318 O O . ASP A 1 301 ? 19.082 38.207 11.779 1.00 44.26 317 ASP A O 1
ATOM 2323 N N . ASP A 1 302 ? 20.435 36.411 12.193 1.00 43.36 318 ASP A N 1
ATOM 2324 C CA . ASP A 1 302 ? 19.784 35.526 11.184 1.00 45.65 318 ASP A CA 1
ATOM 2325 C C . ASP A 1 302 ? 19.352 34.166 11.771 1.00 43.16 318 ASP A C 1
ATOM 2326 O O . ASP A 1 302 ? 19.169 33.206 11.015 1.00 44.50 318 ASP A O 1
ATOM 2331 N N . GLY A 1 303 ? 19.171 34.052 13.075 1.00 38.26 319 GLY A N 1
ATOM 2332 C CA . GLY A 1 303 ? 18.682 32.798 13.662 1.00 36.81 319 GLY A CA 1
ATOM 2333 C C . GLY A 1 303 ? 18.556 32.914 15.164 1.00 33.24 319 GLY A C 1
ATOM 2334 O O . GLY A 1 303 ? 17.982 33.911 15.647 1.00 30.63 319 GLY A O 1
ATOM 2335 N N . PHE A 1 304 ? 19.043 31.899 15.850 1.00 34.24 320 PHE A N 1
ATOM 2336 C CA . PHE A 1 304 ? 18.915 31.747 17.313 1.00 33.46 320 PHE A CA 1
ATOM 2337 C C . PHE A 1 304 ? 20.209 31.153 17.833 1.00 35.06 320 PHE A C 1
ATOM 2338 O O . PHE A 1 304 ? 20.948 30.479 17.073 1.00 36.80 320 PHE A O 1
ATOM 2346 N N . LYS A 1 305 ? 20.465 31.416 19.109 1.00 34.52 321 LYS A N 1
ATOM 2347 C CA . LYS A 1 305 ? 21.667 30.940 19.807 1.00 37.44 321 LYS A CA 1
ATOM 2348 C C . LYS A 1 305 ? 21.246 30.561 21.227 1.00 34.87 321 LYS A C 1
ATOM 2349 O O . LYS A 1 305 ? 20.262 31.139 21.757 1.00 33.72 321 LYS A O 1
ATOM 2355 N N . GLU A 1 306 ? 21.914 29.573 21.789 1.00 36.12 322 GLU A N 1
ATOM 2356 C CA . GLU A 1 306 ? 21.715 29.212 23.207 1.00 35.92 322 GLU A CA 1
ATOM 2357 C C . GLU A 1 306 ? 22.941 29.644 23.995 1.00 35.69 322 GLU A C 1
ATOM 2358 O O . GLU A 1 306 ? 24.070 29.485 23.517 1.00 36.80 322 GLU A O 1
ATOM 2364 N N . TYR A 1 307 ? 22.723 30.060 25.219 1.00 33.00 323 TYR A N 1
ATOM 2365 C CA . TYR A 1 307 ? 23.785 30.278 26.208 1.00 33.39 323 TYR A CA 1
ATOM 2366 C C . TYR A 1 307 ? 23.420 29.433 27.419 1.00 32.43 323 TYR A C 1
ATOM 2367 O O . TYR A 1 307 ? 22.297 29.657 27.941 1.00 32.46 323 TYR A O 1
ATOM 2376 N N . ALA A 1 308 ? 24.277 28.491 27.778 1.00 31.58 324 ALA A N 1
ATOM 2377 C CA . ALA A 1 308 ? 24.123 27.661 28.992 1.00 31.89 324 ALA A CA 1
ATOM 2378 C C . ALA A 1 308 ? 25.174 28.116 30.006 1.00 32.36 324 ALA A C 1
ATOM 2379 O O . ALA A 1 308 ? 26.349 28.274 29.626 1.00 32.21 324 ALA A O 1
ATOM 2381 N N . SER A 1 309 ? 24.765 28.317 31.256 1.00 29.35 325 SER A N 1
ATOM 2382 C CA . SER A 1 309 ? 25.714 28.619 32.345 1.00 29.59 325 SER A CA 1
ATOM 2383 C C . SER A 1 309 ? 26.575 27.375 32.611 1.00 30.00 325 SER A C 1
ATOM 2384 O O . SER A 1 309 ? 26.150 26.263 32.255 1.00 31.39 325 SER A O 1
ATOM 2387 N N . SER A 1 310 ? 27.698 27.547 33.301 1.00 31.81 326 SER A N 1
ATOM 2388 C CA . SER A 1 310 ? 28.613 26.439 33.681 1.00 33.28 326 SER A CA 1
ATOM 2389 C C . SER A 1 310 ? 27.853 25.377 34.467 1.00 33.64 326 SER A C 1
ATOM 2390 O O . SER A 1 310 ? 28.187 24.200 34.339 1.00 34.62 326 SER A O 1
ATOM 2393 N N . SER A 1 311 ? 26.899 25.775 35.295 1.00 33.51 327 SER A N 1
ATOM 2394 C CA . SER A 1 311 ? 26.194 24.805 36.161 1.00 34.12 327 SER A CA 1
ATOM 2395 C C . SER A 1 311 ? 25.042 24.121 35.408 1.00 34.69 327 SER A C 1
ATOM 2396 O O . SER A 1 311 ? 24.503 23.142 35.953 1.00 34.96 327 SER A O 1
ATOM 2399 N N . PHE A 1 312 ? 24.672 24.583 34.204 1.00 35.82 328 PHE A N 1
ATOM 2400 C CA . PHE A 1 312 ? 23.646 23.956 33.328 1.00 37.42 328 PHE A CA 1
ATOM 2401 C C . PHE A 1 312 ? 24.254 22.948 32.344 1.00 43.65 328 PHE A C 1
ATOM 2402 O O . PHE A 1 312 ? 23.520 22.067 31.856 1.00 42.80 328 PHE A O 1
ATOM 2410 N N . LYS A 1 313 ? 25.543 23.089 32.022 1.00 48.47 329 LYS A N 1
ATOM 2411 C CA . LYS A 1 313 ? 26.229 22.258 30.994 1.00 53.60 329 LYS A CA 1
ATOM 2412 C C . LYS A 1 313 ? 25.848 20.788 31.175 1.00 54.08 329 LYS A C 1
ATOM 2413 O O . LYS A 1 313 ? 25.348 20.182 30.228 1.00 57.08 329 LYS A O 1
ATOM 2419 N N . PRO A 1 314 ? 26.012 20.183 32.379 1.00 53.40 330 PRO A N 1
ATOM 2420 C CA . PRO A 1 314 ? 25.779 18.749 32.563 1.00 55.93 330 PRO A CA 1
ATOM 2421 C C . PRO A 1 314 ? 24.481 18.214 31.931 1.00 57.07 330 PRO A C 1
ATOM 2422 O O . PRO A 1 314 ? 24.507 17.156 31.310 1.00 57.29 330 PRO A O 1
ATOM 2426 N N . PHE A 1 315 ? 23.387 18.966 32.088 1.00 58.03 331 PHE A N 1
ATOM 2427 C CA . PHE A 1 315 ? 21.991 18.542 31.802 1.00 57.51 331 PHE A CA 1
ATOM 2428 C C . PHE A 1 315 ? 21.760 18.325 30.303 1.00 61.04 331 PHE A C 1
ATOM 2429 O O . PHE A 1 315 ? 20.956 17.435 29.974 1.00 61.25 331 PHE A O 1
ATOM 2437 N N . LEU A 1 316 ? 22.426 19.086 29.430 1.00 60.73 332 LEU A N 1
ATOM 2438 C CA . LEU A 1 316 ? 22.391 18.829 27.967 1.00 66.26 332 LEU A CA 1
ATOM 2439 C C . LEU A 1 316 ? 22.995 17.445 27.690 1.00 67.49 332 LEU A C 1
ATOM 2440 O O . LEU A 1 316 ? 24.055 17.270 27.081 1.00 74.21 332 LEU A O 1
#

Sequence (309 aa):
PAEQVHLSGPTMGTTYNIKYIQQPGIADSKTLQTEIDRRLLEEVNDQMSTYRKKDDSEELSRFNQHTSSSSEPFAVSTQTLTVVKEAIRLNGLTEGALDVTVGPLVNLWGFGPEARPDVVPTDEEELNARRAITGIEHLTIEGNTLSSKDIPELYVDLSTIAKKGWGVDVVADDYLQSQGIENYMVEIGGEIRLKGLNRDGVPWRIAIEKPSVDQRSVQEIIEPGDYAIATSGDDYRQDGVRYSHIIDPTTGRPIINNRVVSVTVLDKSCMTADGLATGLMVMGEERGMAVAEANQIPVLMIVKTDDGFKEYASSSFKPFL

CATH classification: 3.10.520.10

InterPro domains:
  IPR003374 ApbE-like superfamily [G3DSA:3.10.520.10] (18-334)
  IPR003374 ApbE-like superfamily [SSF143631] (23-332)
  IPR024932 Flavin transferase ApbE [PF02424] (31-310)
  IPR024932 Flavin transferase ApbE [PIRSF006268] (14-326)
  IPR024932 Flavin transferase ApbE [PTHR30040] (4-333)

GO terms:
  GO:7770036 flavin transferase activity (F, EXP)

Solvent-accessible surface area: 14914 Å² total; per-residue (Å²): 191,58,106,53,24,98,12,59,14,111,8,53,92,49,73,0,41,0,68,0,10,59,87,127,90,26,28,84,45,159,68,0,48,87,45,0,53,123,23,4,76,57,5,7,72,16,7,19,14,131,84,168,115,2,27,0,5,102,0,18,106,41,92,51,80,119,69,35,76,15,28,110,52,0,14,50,0,0,105,20,0,53,126,0,14,54,48,0,105,26,12,5,14,4,0,18,0,6,0,15,11,2,29,36,60,17,60,57,97,68,85,155,116,102,17,82,88,135,58,5,80,62,43,90,73,40,18,10,33,119,32,7,69,42,104,62,110,27,0,10,1,90,36,60,94,1,50,0,17,1,73,28,0,8,48,0,37,0,0,12,27,0,0,78,25,0,59,85,63,43,0,74,31,1,29,0,32,0,26,41,9,25,40,3,54,21,78,20,140,106,44,59,46,8,130,15,44,10,51,25,21,28,111,82,172,178,88,64,105,50,86,6,80,6,26,72,44,0,5,0,63,13,28,97,65,226,236,160,55,150,119,134,38,108,10,8,29,27,104,59,0,91,10,14,119,42,148,11,22,7,0,3,0,0,39,138,27,0,17,12,0,6,0,4,0,19,0,0,11,18,30,7,23,138,125,0,22,51,13,1,77,84,66,138,10,9,0,1,0,3,3,84,40,151,129,7,70,101,74,74,18,0,68,33,0,115,106,51,95

Organism: Vibrio cholerae serotype O1 (strain ATCC 39541 / Classical Ogawa 395 / O395) (NCBI:txid345073)

Secondary structure (DSSP, 8-state):
-PPEEEEEEEETTEEEEEEEE--TTPPPHHHHHHHHHHHHHHHHHHH-TTSTTSHHHHHHH--SSS-EE--HHHHHHHHHHHHHHHHTTT-S-GGGHHHHHHTTSSSS---SSPPPHHHHHHHHTT--GGGEEEETTEEEESSTT-----TTTHHHHHHHHHHHHHHHTT--SEEEEETTEEEEESB-TTSSB--EEEEE--TT---EEEEE---SEEEEEES-----S----S-B-TTTSSB--SSEEEEEEEES-HHHHHHHHHHHHHH-HHHHHHHHHHTT--EEEEEE-SSSEEEEE-TTTGGG-